Protein AF-A0A933UKK4-F1 (afdb_monomer)

Foldseek 3Di:
DQPQFDDPVVLVVVLVVVVVLVPDPVCVVVVVVVCVVCVVVVHDDDDPVVVNVVSVPDDSVNRNVVVNVVVVVDDDDDPPPDDDPDPDDDQDDLQVDLDDDPPWAWWDWDPPPALADPCKIWTDDLQWTWIQHNVSRIFIAGQVQFQAWEDDPLWTWTAGVSRTIDIQDLSGTDNSSVVSVRCVVNHDPVRYDYDDPPVPPPPPRPDD

Radius of gyration: 22.66 Å; Cα contacts (8 Å, |Δi|>4): 262; chains: 1; bounding box: 47×34×58 Å

Sequence (208 aa):
LAERGPCAEDLEHDLAGLRAMLADPRSVVGEAYLAASEHVAGRERSGRAEMIAEIEALTAEDVRLAFAEALSDAYVVVPDGTRPAVPFAQIPGCAASRAVPEGADVLKRRRFRSAAPAGTALFTLPDGIGLRDEDGDVHIVRWADCVGVGVEDDVRVVTGRDRCWVLVDPADWRDGERAVRHVDAGADPGLRYALRHDDGVAELRLMG

Secondary structure (DSSP, 8-state):
-TTT---HHHHHHHHHHHHHHHHSGGGHHHHHHHHHHHHHTTPPPPPHHHHHHHHHT--HHHHHHHHHHHHHT------TT---SS-PPPP--GGG--SPPTT-EEEPBPSSS--SPTT-EEEEETTEEEEE-SS--EEEEEGGGEEEEEEETTEEEEEETTS-EEEE-TTTBTTHHHHHHHHHHHS-GGGEEE----TT----S---

Structure (mmCIF, N/CA/C/O backbone):
data_AF-A0A933UKK4-F1
#
_entry.id   AF-A0A933UKK4-F1
#
loop_
_atom_site.group_PDB
_atom_site.id
_atom_site.type_symbol
_atom_site.label_atom_id
_atom_site.label_alt_id
_atom_site.label_comp_id
_atom_site.label_asym_id
_atom_site.la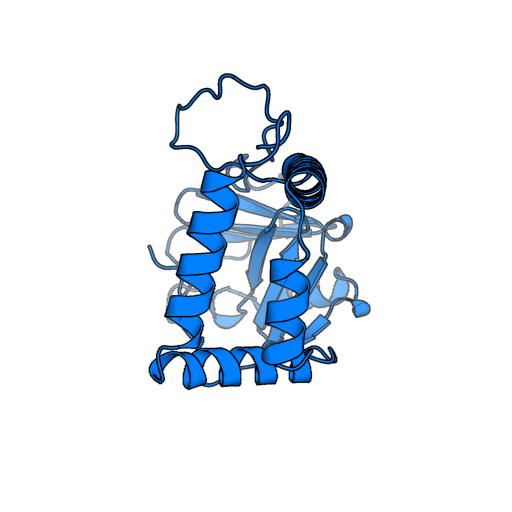bel_entity_id
_atom_site.label_seq_id
_atom_site.pdbx_PDB_ins_code
_atom_site.Cartn_x
_atom_site.Cartn_y
_atom_site.Cartn_z
_atom_site.occupancy
_atom_site.B_iso_or_equiv
_atom_site.auth_seq_id
_atom_site.auth_comp_id
_atom_site.auth_asym_id
_atom_site.auth_atom_id
_atom_site.pdbx_PDB_model_num
ATOM 1 N N . LEU A 1 1 ? 23.798 0.524 -13.761 1.00 77.00 1 LEU A N 1
ATOM 2 C CA . LEU A 1 1 ? 22.583 0.853 -14.536 1.00 77.00 1 LEU A CA 1
ATOM 3 C C . LEU A 1 1 ? 22.289 2.354 -14.532 1.00 77.00 1 LEU A C 1
ATOM 5 O O . LEU A 1 1 ? 22.495 2.942 -15.576 1.00 77.00 1 LEU A O 1
ATOM 9 N N . ALA A 1 2 ? 21.952 3.013 -13.413 1.00 77.75 2 ALA A N 1
ATOM 10 C CA . ALA A 1 2 ? 21.609 4.456 -13.405 1.00 77.75 2 ALA A CA 1
ATOM 11 C C . ALA A 1 2 ? 22.672 5.404 -14.015 1.00 77.75 2 ALA A C 1
ATOM 13 O O . ALA A 1 2 ? 22.347 6.346 -14.734 1.00 77.75 2 ALA A O 1
ATOM 14 N N . GLU A 1 3 ? 23.957 5.154 -13.745 1.00 83.81 3 GLU A N 1
ATOM 15 C CA . GLU A 1 3 ? 25.041 6.044 -14.195 1.00 83.81 3 GLU A CA 1
ATOM 16 C C . GLU A 1 3 ? 25.508 5.781 -15.631 1.00 83.81 3 GLU A C 1
ATOM 18 O O . GLU A 1 3 ? 25.952 6.701 -16.309 1.00 83.81 3 GLU A O 1
ATOM 23 N N . ARG A 1 4 ? 25.463 4.523 -16.087 1.00 86.44 4 ARG A N 1
ATOM 24 C CA . ARG A 1 4 ? 26.141 4.081 -17.324 1.00 86.44 4 ARG A CA 1
ATOM 25 C C . ARG A 1 4 ? 25.246 3.338 -18.316 1.00 86.44 4 ARG A C 1
ATOM 27 O O . ARG A 1 4 ? 25.705 3.040 -19.408 1.00 86.44 4 ARG A O 1
ATOM 34 N N . GLY A 1 5 ? 24.005 3.039 -17.938 1.00 90.38 5 GLY A N 1
ATOM 35 C CA . GLY A 1 5 ? 23.111 2.169 -18.700 1.00 90.38 5 GLY A CA 1
ATOM 36 C C . GLY A 1 5 ? 23.546 0.698 -18.687 1.00 90.38 5 GLY A C 1
ATOM 37 O O . GLY A 1 5 ? 24.541 0.356 -18.032 1.00 90.38 5 GLY A O 1
ATOM 38 N N . PRO A 1 6 ? 22.768 -0.181 -19.338 1.00 93.19 6 PRO A N 1
ATOM 39 C CA . PRO A 1 6 ? 23.217 -1.512 -19.740 1.00 93.19 6 PRO A CA 1
ATOM 40 C C . PRO A 1 6 ? 24.231 -1.410 -20.888 1.00 93.19 6 PRO A C 1
ATOM 42 O O . PRO A 1 6 ? 24.246 -0.425 -21.632 1.00 93.19 6 PRO A O 1
ATOM 45 N N . CYS A 1 7 ? 25.081 -2.424 -21.052 1.00 93.38 7 CYS A N 1
ATOM 46 C CA . CYS A 1 7 ? 25.890 -2.523 -22.264 1.00 93.38 7 CYS A CA 1
ATOM 47 C C . CYS A 1 7 ? 25.079 -3.143 -23.418 1.00 93.38 7 CYS A C 1
ATOM 49 O O . CYS A 1 7 ? 23.970 -3.640 -23.228 1.00 93.38 7 CYS A O 1
ATOM 51 N N . ALA A 1 8 ? 25.628 -3.103 -24.635 1.00 89.19 8 ALA A N 1
ATOM 52 C CA . ALA A 1 8 ? 24.959 -3.673 -25.806 1.00 89.19 8 ALA A CA 1
ATOM 53 C C . ALA A 1 8 ? 24.713 -5.187 -25.667 1.00 89.19 8 ALA A C 1
ATOM 55 O O . ALA A 1 8 ? 23.682 -5.675 -26.115 1.00 89.19 8 ALA A O 1
ATOM 56 N N . GLU A 1 9 ? 25.632 -5.906 -25.014 1.00 93.12 9 GLU A N 1
ATOM 57 C CA . GLU A 1 9 ? 25.502 -7.346 -24.764 1.00 93.12 9 GLU A CA 1
ATOM 58 C C . GLU A 1 9 ? 24.354 -7.654 -23.791 1.00 93.12 9 GLU A C 1
ATOM 60 O O . GLU A 1 9 ? 23.588 -8.579 -24.042 1.00 93.12 9 GLU A O 1
ATOM 65 N N . ASP A 1 10 ? 24.173 -6.841 -22.741 1.00 93.31 10 ASP A N 1
ATOM 66 C CA . ASP A 1 10 ? 23.046 -6.984 -21.806 1.00 93.31 10 ASP A CA 1
ATOM 67 C C . ASP A 1 10 ? 21.704 -6.795 -22.535 1.00 93.31 10 ASP A C 1
ATOM 69 O O . ASP A 1 10 ? 20.791 -7.604 -22.389 1.00 93.31 10 ASP A O 1
ATOM 73 N N . LEU A 1 11 ? 21.599 -5.756 -23.375 1.00 91.69 11 LEU A N 1
ATOM 74 C CA . LEU A 1 11 ? 20.385 -5.494 -24.156 1.00 91.69 11 LEU A CA 1
ATOM 75 C C . LEU A 1 11 ? 20.088 -6.622 -25.146 1.00 91.69 11 LEU A C 1
ATOM 77 O O . LEU A 1 11 ? 18.941 -7.045 -25.277 1.00 91.69 11 LEU A O 1
ATOM 81 N N . GLU A 1 12 ? 21.105 -7.124 -25.847 1.00 91.94 12 GLU A N 1
ATOM 82 C CA . GLU A 1 12 ? 20.933 -8.242 -26.774 1.00 91.94 12 GLU A CA 1
ATOM 83 C C . GLU A 1 12 ? 20.508 -9.521 -26.040 1.00 91.94 12 GLU A C 1
ATOM 85 O O . GLU A 1 12 ? 19.620 -10.234 -26.516 1.00 91.94 12 GLU A O 1
ATOM 90 N N . HIS A 1 13 ? 21.091 -9.781 -24.866 1.00 93.81 13 HIS A N 1
ATOM 91 C CA . HIS A 1 13 ? 20.717 -10.899 -24.005 1.00 93.81 13 HIS A CA 1
ATOM 92 C C . HIS A 1 13 ? 19.243 -10.822 -23.584 1.00 93.81 13 HIS A C 1
ATOM 94 O O . HIS A 1 13 ? 18.495 -11.786 -23.782 1.00 93.81 13 HIS A O 1
ATOM 100 N N . ASP A 1 14 ? 18.804 -9.670 -23.077 1.00 93.62 14 ASP A N 1
ATOM 101 C CA . ASP A 1 14 ? 17.425 -9.456 -22.630 1.00 93.62 14 ASP A CA 1
ATOM 102 C C . ASP A 1 14 ? 16.429 -9.548 -23.798 1.00 93.62 14 ASP A C 1
ATOM 104 O O . ASP A 1 14 ? 15.388 -10.206 -23.687 1.00 93.62 14 ASP A O 1
ATOM 108 N N . LEU A 1 15 ? 16.769 -8.979 -24.962 1.00 91.94 15 LEU A N 1
ATOM 109 C CA . LEU A 1 15 ? 15.964 -9.095 -26.183 1.00 91.94 15 LEU A CA 1
ATOM 110 C C . LEU A 1 15 ? 15.846 -10.547 -26.658 1.00 91.94 15 LEU A C 1
ATOM 112 O O . LEU A 1 15 ? 14.765 -10.986 -27.060 1.00 91.94 15 LEU A O 1
ATOM 116 N N . ALA A 1 16 ? 16.934 -11.319 -26.616 1.00 92.88 16 ALA A N 1
ATOM 117 C CA . ALA A 1 16 ? 16.900 -12.738 -26.956 1.00 92.88 16 ALA A CA 1
ATOM 118 C C . ALA A 1 16 ? 16.005 -13.529 -25.986 1.00 92.88 16 ALA A C 1
ATOM 120 O O . ALA A 1 16 ? 15.211 -14.364 -26.432 1.00 92.88 16 ALA A O 1
ATOM 121 N N . GLY A 1 17 ? 16.074 -13.225 -24.685 1.00 92.88 17 GLY A N 1
ATOM 122 C CA . GLY A 1 17 ? 15.210 -13.808 -23.657 1.00 92.88 17 GLY A CA 1
ATOM 123 C C . GLY A 1 17 ? 13.727 -13.504 -23.887 1.00 92.88 17 GLY A C 1
ATOM 124 O O . GLY A 1 17 ? 12.899 -14.418 -23.883 1.00 92.88 17 GLY A O 1
ATOM 125 N N . LEU A 1 18 ? 13.393 -12.244 -24.179 1.00 89.50 18 LEU A N 1
ATOM 126 C CA . LEU A 1 18 ? 12.031 -11.824 -24.515 1.00 89.50 18 LEU A CA 1
ATOM 127 C C . LEU A 1 18 ? 11.498 -12.558 -25.751 1.00 89.50 18 LEU A C 1
ATOM 129 O O . LEU A 1 18 ? 10.395 -13.107 -25.720 1.00 89.50 18 LEU A O 1
ATOM 133 N N . ARG A 1 19 ? 12.284 -12.616 -26.834 1.00 89.62 19 ARG A N 1
ATOM 134 C CA . ARG A 1 19 ? 11.895 -13.329 -28.062 1.00 89.62 19 ARG A CA 1
ATOM 135 C C . ARG A 1 19 ? 11.651 -14.814 -27.791 1.00 89.62 19 ARG A C 1
ATOM 137 O O . ARG A 1 19 ? 10.662 -15.359 -28.276 1.00 89.62 19 ARG A O 1
ATOM 144 N N . ALA A 1 20 ? 12.508 -15.458 -26.997 1.00 91.38 20 ALA A N 1
ATOM 145 C CA . ALA A 1 20 ? 12.339 -16.858 -26.614 1.00 91.38 20 ALA A CA 1
ATOM 146 C C . ALA A 1 20 ? 11.067 -17.080 -25.777 1.00 91.38 20 ALA A C 1
ATOM 148 O O . ALA A 1 20 ? 10.327 -18.029 -26.036 1.00 91.38 20 ALA A O 1
ATOM 149 N N . MET A 1 21 ? 10.777 -16.185 -24.826 1.00 89.44 21 MET A N 1
ATOM 150 C CA . MET A 1 21 ? 9.552 -16.232 -24.021 1.00 89.44 21 MET A CA 1
ATOM 151 C C . MET A 1 21 ? 8.295 -16.105 -24.894 1.00 89.44 21 MET A C 1
ATOM 153 O O . MET A 1 21 ? 7.355 -16.878 -24.729 1.00 89.44 21 MET A O 1
ATOM 157 N N . LEU A 1 22 ? 8.278 -15.166 -25.843 1.00 85.12 22 LEU A N 1
ATOM 158 C CA . LEU A 1 22 ? 7.127 -14.926 -26.726 1.00 85.12 22 LEU A CA 1
ATOM 159 C C . LEU A 1 22 ? 6.943 -16.014 -27.796 1.00 85.12 22 LEU A C 1
ATOM 161 O O . LEU A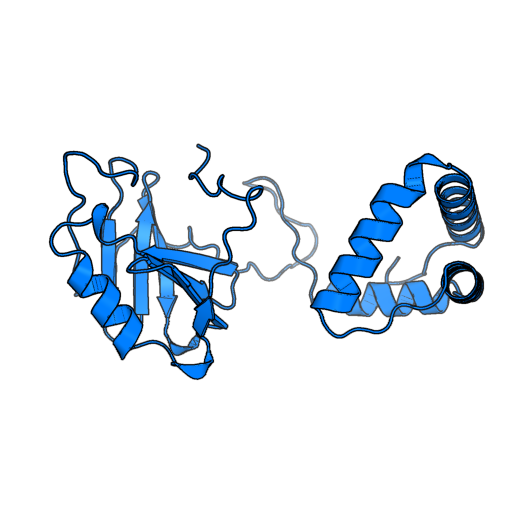 1 22 ? 5.833 -16.218 -28.294 1.00 85.12 22 LEU A O 1
ATOM 165 N N . ALA A 1 23 ? 8.020 -16.712 -28.160 1.00 88.25 23 ALA A N 1
ATOM 166 C CA . ALA A 1 23 ? 7.965 -17.864 -29.054 1.00 88.25 23 ALA A CA 1
ATOM 167 C C . ALA A 1 23 ? 7.380 -19.115 -28.373 1.00 88.25 23 ALA A C 1
ATOM 169 O O . ALA A 1 23 ? 6.919 -20.021 -29.068 1.00 88.25 23 ALA A O 1
ATOM 170 N N . ASP A 1 24 ? 7.376 -19.177 -27.037 1.00 92.62 24 ASP A N 1
ATOM 171 C CA . ASP A 1 24 ? 6.776 -20.279 -26.288 1.00 92.62 24 ASP A CA 1
ATOM 172 C C . ASP A 1 24 ? 5.238 -20.204 -26.361 1.00 92.62 24 ASP A C 1
ATOM 174 O O . ASP A 1 24 ? 4.651 -19.248 -25.847 1.00 92.62 24 ASP A O 1
ATOM 178 N N . PRO A 1 25 ? 4.539 -21.213 -26.919 1.00 90.44 25 PRO A N 1
ATOM 179 C CA . PRO A 1 25 ? 3.076 -21.225 -26.981 1.00 90.44 25 PRO A CA 1
ATOM 180 C C . PRO A 1 25 ? 2.391 -21.124 -25.613 1.00 90.44 25 PRO A C 1
ATOM 182 O O . PRO A 1 25 ? 1.239 -20.701 -25.533 1.00 90.44 25 PRO A O 1
ATOM 185 N N . ARG A 1 26 ? 3.077 -21.495 -24.525 1.00 91.75 26 ARG A N 1
ATOM 186 C CA . ARG A 1 26 ? 2.545 -21.425 -23.156 1.00 91.75 26 ARG A CA 1
ATOM 187 C C . ARG A 1 26 ? 2.424 -19.987 -22.640 1.00 91.75 26 ARG A C 1
ATOM 189 O O . ARG A 1 26 ? 1.658 -19.756 -21.707 1.00 91.75 26 ARG A O 1
ATOM 196 N N . SER A 1 27 ? 3.109 -19.023 -23.260 1.00 87.00 27 SER A N 1
ATOM 197 C CA . SER A 1 27 ? 3.023 -17.594 -22.913 1.00 87.00 27 SER A CA 1
ATOM 198 C C . SER A 1 27 ? 1.633 -16.988 -23.157 1.00 87.00 27 SER A C 1
ATOM 200 O O . SER A 1 27 ? 1.272 -16.008 -22.507 1.00 87.00 27 SER A O 1
ATOM 202 N N . VAL A 1 28 ? 0.813 -17.602 -24.024 1.00 88.25 28 VAL A N 1
ATOM 203 C CA . VAL A 1 28 ? -0.509 -17.083 -24.424 1.00 88.25 28 VAL A CA 1
ATOM 204 C C . VAL A 1 28 ? -1.458 -16.863 -23.244 1.00 88.25 28 VAL A C 1
ATOM 206 O O . VAL A 1 28 ? -2.253 -15.929 -23.261 1.00 88.25 28 VAL A O 1
ATOM 209 N N . VAL A 1 29 ? -1.362 -17.689 -22.196 1.00 88.75 29 VAL A N 1
ATOM 210 C CA . VAL A 1 29 ? -2.196 -17.542 -20.993 1.00 88.75 29 VAL A CA 1
ATOM 211 C C . VAL A 1 29 ? -1.813 -16.275 -20.228 1.00 88.75 29 VAL A C 1
ATOM 213 O O . VAL A 1 29 ? -2.689 -15.515 -19.822 1.00 88.75 29 VAL A O 1
ATOM 216 N N . GLY A 1 30 ? -0.510 -16.015 -20.084 1.00 85.12 30 GLY A N 1
ATOM 217 C CA . GLY A 1 30 ? -0.007 -14.788 -19.468 1.00 85.12 30 GLY A CA 1
ATOM 218 C C . GLY A 1 30 ? -0.382 -13.549 -20.280 1.00 85.12 30 GLY A C 1
ATOM 219 O O . GLY A 1 30 ? -0.821 -12.552 -19.715 1.00 85.12 30 GLY A O 1
ATOM 220 N N . GLU A 1 31 ? -0.301 -13.625 -21.609 1.00 85.31 31 GLU A N 1
ATOM 221 C CA . GLU A 1 31 ? -0.720 -12.525 -22.483 1.00 85.31 31 GLU A CA 1
ATOM 222 C C . GLU A 1 31 ? -2.221 -12.235 -22.399 1.00 85.31 31 GLU A C 1
ATOM 224 O O . GLU A 1 31 ? -2.609 -11.070 -22.321 1.00 85.31 31 GLU A O 1
ATOM 229 N N . ALA A 1 32 ? -3.063 -13.272 -22.363 1.00 87.19 32 ALA A N 1
ATOM 230 C CA . ALA A 1 32 ? -4.505 -13.112 -22.196 1.00 87.19 32 ALA A CA 1
ATOM 231 C C . ALA A 1 32 ? -4.847 -12.457 -20.849 1.00 87.19 32 ALA A C 1
ATOM 233 O O . ALA A 1 32 ? -5.686 -11.557 -20.795 1.00 87.19 32 ALA A O 1
ATOM 234 N N . TYR A 1 33 ? -4.162 -12.860 -19.775 1.00 88.69 33 TYR A N 1
ATOM 235 C CA . TYR A 1 33 ? -4.316 -12.251 -18.456 1.00 88.69 33 TYR A CA 1
ATOM 236 C C . TYR A 1 33 ? -3.907 -10.771 -18.447 1.00 88.69 33 TYR A C 1
ATOM 238 O O . TYR A 1 33 ? -4.642 -9.930 -17.924 1.00 88.69 33 TYR A O 1
ATOM 246 N N . LEU A 1 34 ? -2.764 -10.429 -19.050 1.00 85.38 34 LEU A N 1
ATOM 247 C CA . LEU A 1 34 ? -2.296 -9.043 -19.129 1.00 85.38 34 LEU A CA 1
ATOM 248 C C . LEU A 1 34 ? -3.244 -8.174 -19.965 1.00 85.38 34 LEU A C 1
ATOM 250 O O . LEU A 1 34 ? -3.592 -7.077 -19.539 1.00 85.38 34 LEU A O 1
ATOM 254 N N . ALA A 1 35 ? -3.722 -8.682 -21.104 1.00 86.31 35 ALA A N 1
ATOM 255 C CA . ALA A 1 35 ? -4.692 -7.982 -21.943 1.00 86.31 35 ALA A CA 1
ATOM 256 C C . ALA A 1 35 ? -6.021 -7.733 -21.213 1.00 86.31 35 ALA A C 1
ATOM 258 O O . ALA A 1 35 ? -6.563 -6.630 -21.273 1.00 86.31 35 ALA A O 1
ATOM 259 N N . ALA A 1 36 ? -6.525 -8.729 -20.477 1.00 87.94 36 ALA A N 1
ATOM 260 C CA . ALA A 1 36 ? -7.708 -8.560 -19.636 1.00 87.94 36 ALA A CA 1
ATOM 261 C C . ALA A 1 36 ? -7.469 -7.515 -18.533 1.00 87.94 36 ALA A C 1
ATOM 263 O O . ALA A 1 36 ? -8.313 -6.648 -18.313 1.00 87.94 36 ALA A O 1
ATOM 264 N N . SER A 1 37 ? -6.303 -7.558 -17.882 1.00 85.81 37 SER A N 1
ATOM 265 C CA . SER A 1 37 ? -5.926 -6.610 -16.824 1.00 85.81 37 SER A CA 1
ATOM 266 C C . SER A 1 37 ? -5.857 -5.167 -17.333 1.00 85.81 37 SER A C 1
ATOM 268 O O . SER A 1 37 ? -6.335 -4.251 -16.666 1.00 85.81 37 SER A O 1
ATOM 270 N N . GLU A 1 38 ? -5.296 -4.943 -18.522 1.00 87.56 38 GLU A N 1
ATOM 271 C CA . GLU A 1 38 ? -5.245 -3.611 -19.134 1.00 87.56 38 GLU A CA 1
ATOM 272 C C . GLU A 1 38 ? -6.622 -3.121 -19.571 1.00 87.56 38 GLU A C 1
ATOM 274 O O . GLU A 1 38 ? -6.965 -1.975 -19.281 1.00 87.56 38 GLU A O 1
ATOM 279 N N . HIS A 1 39 ? -7.448 -4.000 -20.143 1.00 86.56 39 HIS A N 1
ATOM 280 C CA . HIS A 1 39 ? -8.830 -3.675 -20.488 1.00 86.56 39 HIS A CA 1
ATOM 281 C C . HIS A 1 39 ? -9.647 -3.250 -19.259 1.00 86.56 39 HIS A C 1
ATOM 283 O O . HIS A 1 39 ? -10.324 -2.223 -19.290 1.00 86.56 39 HIS A O 1
ATOM 289 N N . VAL A 1 40 ? -9.545 -3.995 -18.151 1.00 89.12 40 VAL A N 1
ATOM 290 C CA . VAL A 1 40 ? -10.205 -3.648 -16.879 1.00 89.12 40 VAL A CA 1
ATOM 291 C C . VAL A 1 40 ? -9.690 -2.317 -16.325 1.00 89.12 40 VAL A C 1
ATOM 293 O O . VAL A 1 40 ? -10.470 -1.542 -15.776 1.00 89.12 40 VAL A O 1
ATOM 296 N N . ALA A 1 41 ? -8.402 -2.020 -16.507 1.00 86.31 41 ALA A N 1
ATOM 297 C CA . ALA A 1 41 ? -7.802 -0.744 -16.127 1.00 86.31 41 ALA A CA 1
ATOM 298 C C . ALA A 1 41 ? -8.119 0.414 -17.101 1.00 86.31 41 ALA A C 1
ATOM 300 O O . ALA A 1 41 ? -7.621 1.520 -16.896 1.00 86.31 41 ALA A O 1
ATOM 301 N N . GLY A 1 42 ? -8.907 0.185 -18.160 1.00 91.00 42 GLY A N 1
ATOM 302 C CA . GLY A 1 42 ? -9.227 1.197 -19.171 1.00 91.00 42 GLY A CA 1
ATOM 303 C C . GLY A 1 42 ? -8.034 1.612 -20.038 1.00 91.00 42 GLY A C 1
ATOM 304 O O . GLY A 1 42 ? -8.039 2.708 -20.595 1.00 91.00 42 GLY A O 1
ATOM 305 N N . ARG A 1 43 ? -7.002 0.766 -20.131 1.00 88.75 43 ARG A N 1
ATOM 306 C CA . ARG A 1 43 ? -5.813 0.992 -20.957 1.00 88.75 43 ARG A CA 1
ATOM 307 C C . ARG A 1 43 ? -5.927 0.216 -22.263 1.00 88.75 43 ARG A C 1
ATOM 309 O O . ARG A 1 43 ? -6.326 -0.948 -22.273 1.00 88.75 43 ARG A O 1
ATOM 316 N N . GLU A 1 44 ? -5.562 0.865 -23.361 1.00 80.31 44 GLU A N 1
ATOM 317 C CA . GLU A 1 44 ? -5.377 0.183 -24.638 1.00 80.31 44 GLU A CA 1
ATOM 318 C C . GLU A 1 44 ? -4.030 -0.539 -24.632 1.00 80.31 44 GLU A C 1
ATOM 320 O O . GLU A 1 44 ? -3.015 0.027 -24.227 1.00 80.31 44 GLU A O 1
ATOM 325 N N . ARG A 1 45 ? -4.038 -1.802 -25.062 1.00 77.75 45 ARG A N 1
ATOM 326 C CA . ARG A 1 45 ? -2.833 -2.619 -25.187 1.00 77.75 45 ARG A CA 1
ATOM 327 C C . ARG A 1 45 ? -2.371 -2.621 -26.636 1.00 77.75 45 ARG A C 1
ATOM 329 O O . ARG A 1 45 ? -3.141 -3.013 -27.516 1.00 77.75 45 ARG A O 1
ATOM 336 N N . SER A 1 46 ? -1.114 -2.260 -26.865 1.00 78.19 46 SER A N 1
ATOM 337 C CA . SER A 1 46 ? -0.458 -2.426 -28.160 1.00 78.19 46 SER A CA 1
ATOM 338 C C . SER A 1 46 ? -0.383 -3.908 -28.546 1.00 78.19 46 SER A C 1
ATOM 340 O O . SER A 1 46 ? -0.271 -4.813 -27.710 1.00 78.19 46 SER A O 1
ATOM 342 N N . GLY A 1 47 ? -0.495 -4.191 -29.843 1.00 80.12 47 GLY A N 1
ATOM 343 C CA . GLY A 1 47 ? -0.431 -5.568 -30.335 1.00 80.12 47 GLY A CA 1
ATOM 344 C C . GLY A 1 47 ? 0.935 -6.204 -30.049 1.00 80.12 47 GLY A C 1
ATOM 345 O O . GLY A 1 47 ? 1.937 -5.508 -29.923 1.00 80.12 47 GLY A O 1
ATOM 346 N N . ARG A 1 48 ? 1.027 -7.542 -30.012 1.00 81.44 48 ARG A N 1
ATOM 347 C CA . ARG A 1 48 ? 2.302 -8.244 -29.736 1.00 81.44 48 ARG A CA 1
ATOM 348 C C . ARG A 1 48 ? 3.459 -7.760 -30.626 1.00 81.44 48 ARG A C 1
ATOM 350 O O . ARG A 1 48 ? 4.567 -7.580 -30.140 1.00 81.44 48 ARG A O 1
ATOM 357 N N . ALA A 1 49 ? 3.204 -7.560 -31.919 1.00 83.88 49 ALA A N 1
ATOM 358 C CA . ALA A 1 49 ? 4.218 -7.094 -32.867 1.00 83.88 49 ALA A CA 1
ATOM 359 C C . ALA A 1 49 ? 4.671 -5.651 -32.592 1.00 83.88 49 ALA A C 1
ATOM 361 O O . ALA A 1 49 ? 5.846 -5.341 -32.746 1.00 83.88 49 ALA A O 1
ATOM 362 N N . GLU A 1 50 ? 3.746 -4.794 -32.166 1.00 85.88 50 GLU A N 1
ATOM 363 C CA . GLU A 1 50 ? 4.017 -3.403 -31.807 1.00 85.88 50 GLU A CA 1
ATOM 364 C C . GLU A 1 50 ? 4.838 -3.331 -30.517 1.00 85.88 50 GLU A C 1
ATOM 366 O O . GLU A 1 50 ? 5.895 -2.716 -30.515 1.00 85.88 50 GLU A O 1
ATOM 371 N N . MET A 1 51 ? 4.453 -4.088 -29.485 1.00 85.38 51 MET A N 1
ATOM 372 C CA . MET A 1 51 ? 5.220 -4.224 -28.241 1.00 85.38 51 MET A CA 1
ATOM 373 C C . MET A 1 51 ? 6.657 -4.718 -28.491 1.00 85.38 51 MET A C 1
ATOM 375 O O . MET A 1 51 ? 7.599 -4.207 -27.893 1.00 85.38 51 MET A O 1
ATOM 379 N N . ILE A 1 52 ? 6.856 -5.705 -29.377 1.00 86.69 52 ILE A N 1
ATOM 380 C CA . ILE A 1 52 ? 8.210 -6.165 -29.739 1.00 86.69 52 ILE A CA 1
ATOM 381 C C . ILE A 1 52 ? 8.989 -5.040 -30.423 1.00 86.69 52 ILE A C 1
ATOM 383 O O . ILE A 1 52 ? 10.136 -4.806 -30.060 1.00 86.69 52 ILE A O 1
ATOM 387 N N . ALA A 1 53 ? 8.379 -4.343 -31.384 1.00 89.44 53 ALA A N 1
ATOM 388 C CA . ALA A 1 53 ? 9.037 -3.256 -32.100 1.00 89.44 53 ALA A CA 1
ATOM 389 C C . ALA A 1 53 ? 9.416 -2.091 -31.167 1.00 89.44 53 ALA A C 1
ATOM 391 O O . ALA A 1 53 ? 10.504 -1.537 -31.302 1.00 89.44 53 ALA A O 1
ATOM 392 N N . GLU A 1 54 ? 8.555 -1.753 -30.203 1.00 89.88 54 GLU A N 1
ATOM 393 C CA . GLU A 1 54 ? 8.835 -0.758 -29.162 1.00 89.88 54 GLU A CA 1
ATOM 394 C C . GLU A 1 54 ? 10.043 -1.165 -28.313 1.00 89.88 54 GLU A C 1
ATOM 396 O O . GLU A 1 54 ? 10.949 -0.361 -28.104 1.00 89.88 54 GLU A O 1
ATOM 401 N N . ILE A 1 55 ? 10.096 -2.425 -27.870 1.00 89.88 55 ILE A N 1
ATOM 402 C CA . ILE A 1 55 ? 11.194 -2.925 -27.037 1.00 89.88 55 ILE A CA 1
ATOM 403 C C . ILE A 1 55 ? 12.503 -3.020 -27.837 1.00 89.88 55 ILE A C 1
ATOM 405 O O . ILE A 1 55 ? 13.561 -2.666 -27.326 1.00 89.88 55 ILE A O 1
ATOM 409 N N . GLU A 1 56 ? 12.452 -3.450 -29.100 1.00 90.06 56 GLU A N 1
ATOM 410 C CA . GLU A 1 56 ? 13.623 -3.506 -29.987 1.00 90.06 56 GLU A CA 1
ATOM 411 C C . GLU A 1 56 ? 14.176 -2.118 -30.342 1.00 90.06 56 GLU A C 1
ATOM 413 O O . GLU A 1 56 ? 15.348 -2.003 -30.703 1.00 90.06 56 GLU A O 1
ATOM 418 N N . ALA A 1 57 ? 13.358 -1.069 -30.231 1.00 92.75 57 ALA A N 1
ATOM 419 C CA . ALA A 1 57 ? 13.780 0.311 -30.437 1.00 92.75 57 ALA A CA 1
ATOM 420 C C . ALA A 1 57 ? 14.444 0.940 -29.199 1.00 92.75 57 ALA A C 1
ATOM 422 O O . ALA A 1 57 ? 15.036 2.014 -29.328 1.00 92.75 57 ALA A O 1
ATOM 423 N N . LEU A 1 58 ? 14.370 0.299 -28.022 1.00 92.00 58 LEU A N 1
ATOM 424 C CA . LEU A 1 58 ? 14.971 0.823 -26.796 1.00 92.00 58 LEU A CA 1
ATOM 425 C C . LEU A 1 58 ? 16.492 0.896 -26.911 1.00 92.00 58 LEU A C 1
ATOM 427 O O . LEU A 1 58 ? 17.175 -0.069 -27.262 1.00 92.00 58 LEU A O 1
ATOM 431 N N . THR A 1 59 ? 17.037 2.048 -26.540 1.00 92.44 59 THR A N 1
ATOM 432 C CA . THR A 1 59 ? 18.478 2.259 -26.447 1.00 92.44 59 THR A CA 1
ATOM 433 C C . THR A 1 59 ? 18.971 2.085 -25.011 1.00 92.44 59 THR A C 1
ATOM 435 O O . THR A 1 59 ? 18.215 2.169 -24.040 1.00 92.44 59 THR A O 1
ATOM 438 N N . ALA A 1 60 ? 20.283 1.900 -24.848 1.00 93.25 60 ALA A N 1
ATOM 439 C CA . ALA A 1 60 ? 20.906 1.888 -23.523 1.00 93.25 60 ALA A CA 1
ATOM 440 C C . ALA A 1 60 ? 20.654 3.191 -22.745 1.00 93.25 60 ALA A C 1
ATOM 442 O O . ALA A 1 60 ? 20.568 3.164 -21.517 1.00 93.25 60 ALA A O 1
ATOM 443 N N . GLU A 1 61 ? 20.519 4.317 -23.450 1.00 93.94 61 GLU A N 1
ATOM 444 C CA . GLU A 1 61 ? 20.225 5.609 -22.834 1.00 93.94 61 GLU A CA 1
ATOM 445 C C . GLU A 1 61 ? 18.782 5.676 -22.322 1.00 93.94 61 GLU A C 1
ATOM 447 O O . GLU A 1 61 ? 18.572 6.142 -21.204 1.00 93.94 61 GLU A O 1
ATOM 452 N N . ASP A 1 62 ? 17.812 5.133 -23.064 1.00 94.12 62 ASP A N 1
ATOM 453 C CA . ASP A 1 62 ? 16.414 5.060 -22.614 1.00 94.12 62 ASP A CA 1
ATOM 454 C C . ASP A 1 62 ? 16.302 4.240 -21.325 1.00 94.12 62 ASP A C 1
ATOM 456 O O . ASP A 1 62 ? 15.709 4.684 -20.340 1.00 94.12 62 ASP A O 1
ATOM 460 N N . VAL A 1 63 ? 16.964 3.077 -21.286 1.00 93.75 63 VAL A N 1
ATOM 461 C CA . VAL A 1 63 ? 17.009 2.229 -20.085 1.00 93.75 63 VAL A CA 1
ATOM 462 C C . VAL A 1 63 ? 17.727 2.937 -18.936 1.00 93.75 63 VAL A C 1
ATOM 464 O O . VAL A 1 63 ? 17.290 2.855 -17.787 1.00 93.75 63 VAL A O 1
ATOM 467 N N . ARG A 1 64 ? 18.820 3.658 -19.215 1.00 94.12 64 ARG A N 1
ATOM 468 C CA . ARG A 1 64 ? 19.556 4.417 -18.196 1.00 94.12 64 ARG A CA 1
ATOM 469 C C . ARG A 1 64 ? 18.681 5.501 -17.571 1.00 94.12 64 ARG A C 1
ATOM 471 O O . ARG A 1 64 ? 18.669 5.618 -16.346 1.00 94.12 64 ARG A O 1
ATOM 478 N N . LEU A 1 65 ? 17.986 6.285 -18.394 1.00 92.81 65 LEU A N 1
ATOM 479 C CA . LEU A 1 65 ? 17.108 7.365 -17.949 1.00 92.81 65 LEU A CA 1
ATOM 480 C C . LEU A 1 65 ? 15.935 6.817 -17.135 1.00 92.81 65 LEU A C 1
ATOM 482 O O . LEU A 1 65 ? 15.744 7.257 -16.003 1.00 92.81 65 LEU A O 1
ATOM 486 N N . ALA A 1 66 ? 15.241 5.798 -17.649 1.00 91.88 66 ALA A N 1
ATOM 487 C CA . ALA A 1 66 ? 14.134 5.156 -16.944 1.00 91.88 66 ALA A CA 1
ATOM 488 C C . ALA A 1 66 ? 14.576 4.559 -15.599 1.00 91.88 66 ALA A C 1
ATOM 490 O O . ALA A 1 66 ? 13.897 4.713 -14.587 1.00 91.88 66 ALA A O 1
ATOM 491 N N . PHE A 1 67 ? 15.747 3.915 -15.551 1.00 90.88 67 PHE A N 1
ATOM 492 C CA . PHE A 1 67 ? 16.276 3.366 -14.304 1.00 90.88 67 PHE A CA 1
ATOM 493 C C . PHE A 1 67 ? 16.699 4.465 -13.320 1.00 90.88 67 PHE A C 1
ATOM 495 O O . PHE A 1 67 ? 16.507 4.308 -12.118 1.00 90.88 67 PHE A O 1
ATOM 502 N N . ALA A 1 68 ? 17.286 5.566 -13.797 1.00 89.31 68 ALA A N 1
ATOM 503 C CA . ALA A 1 68 ? 17.666 6.690 -12.943 1.00 89.31 68 ALA A CA 1
ATOM 504 C C . ALA A 1 68 ? 16.440 7.375 -12.318 1.00 89.31 68 ALA A C 1
ATOM 506 O O . ALA A 1 68 ? 16.482 7.708 -11.136 1.00 89.31 68 ALA A O 1
ATOM 507 N N . GLU A 1 69 ? 15.361 7.533 -13.087 1.00 89.62 69 GLU A N 1
ATOM 508 C CA . GLU A 1 69 ? 14.074 8.041 -12.604 1.00 89.62 69 GLU A CA 1
ATOM 509 C C . GLU A 1 69 ? 13.436 7.073 -11.600 1.00 89.62 69 GLU A C 1
ATOM 511 O O . GLU A 1 69 ? 13.122 7.457 -10.480 1.00 89.62 69 GLU A O 1
ATOM 516 N N . ALA A 1 70 ? 13.343 5.784 -11.932 1.00 88.06 70 ALA A N 1
ATOM 517 C CA . ALA A 1 70 ? 12.765 4.793 -11.026 1.00 88.06 70 ALA A CA 1
ATOM 518 C C . ALA A 1 70 ? 13.548 4.655 -9.708 1.00 88.06 70 ALA A C 1
ATOM 520 O O . ALA A 1 70 ? 12.968 4.335 -8.670 1.00 88.06 70 ALA A O 1
ATOM 521 N N . LEU A 1 71 ? 14.866 4.890 -9.726 1.00 84.94 71 LEU A N 1
ATOM 522 C CA . LEU A 1 71 ? 15.711 4.761 -8.542 1.00 84.94 71 LEU A CA 1
ATOM 523 C C . LEU A 1 71 ? 15.397 5.815 -7.471 1.00 84.94 71 LEU A C 1
ATOM 525 O O . LEU A 1 71 ? 15.582 5.515 -6.292 1.00 84.94 71 LEU A O 1
ATOM 529 N N . SER A 1 72 ? 14.915 7.012 -7.836 1.00 80.56 72 SER A N 1
ATOM 530 C CA . SER A 1 72 ? 14.551 8.026 -6.832 1.00 80.56 72 SER A CA 1
ATOM 531 C C . SER A 1 72 ? 13.337 7.626 -5.998 1.00 80.56 72 SER A C 1
ATOM 533 O O . SER A 1 72 ? 13.256 8.017 -4.836 1.00 80.56 72 SER A O 1
ATOM 535 N N . ASP A 1 73 ? 12.457 6.797 -6.561 1.00 81.25 73 ASP A N 1
ATOM 536 C CA . ASP A 1 73 ? 11.249 6.291 -5.901 1.00 81.25 73 ASP A CA 1
ATOM 537 C C . ASP A 1 73 ? 11.381 4.819 -5.474 1.00 81.25 73 ASP A C 1
ATOM 539 O O . ASP A 1 73 ? 10.411 4.183 -5.046 1.00 81.25 73 ASP A O 1
ATOM 543 N N . ALA A 1 74 ? 12.583 4.247 -5.593 1.00 83.00 74 ALA A N 1
ATOM 544 C CA . ALA A 1 74 ? 12.829 2.854 -5.269 1.00 83.00 74 ALA A CA 1
ATOM 545 C C . ALA A 1 74 ? 12.843 2.618 -3.754 1.00 83.00 74 ALA A C 1
ATOM 547 O O . ALA A 1 74 ? 13.479 3.330 -2.977 1.00 83.00 74 ALA A O 1
ATOM 548 N N . TYR A 1 75 ? 12.194 1.531 -3.345 1.00 82.25 75 TYR A N 1
ATOM 549 C CA . TYR A 1 75 ? 12.206 1.040 -1.972 1.00 82.25 75 TYR A CA 1
ATOM 550 C C . TYR A 1 75 ? 13.184 -0.126 -1.894 1.00 82.25 75 TYR A C 1
ATOM 552 O O . TYR A 1 75 ? 13.064 -1.087 -2.654 1.00 82.25 75 TYR A O 1
ATOM 560 N N . VAL A 1 76 ? 14.128 -0.066 -0.957 1.00 82.50 76 VAL A N 1
ATOM 561 C CA . VAL A 1 76 ? 15.090 -1.148 -0.733 1.00 82.50 76 VAL A CA 1
ATOM 562 C C . VAL A 1 76 ? 14.773 -1.821 0.594 1.00 82.50 76 VAL A C 1
ATOM 564 O O . VAL A 1 76 ? 14.919 -1.219 1.656 1.00 82.50 76 VAL A O 1
ATOM 567 N N . VAL A 1 77 ? 14.349 -3.082 0.530 1.00 83.94 77 VAL A N 1
ATOM 568 C CA . VAL A 1 77 ? 14.168 -3.926 1.713 1.00 83.94 77 VAL A CA 1
ATOM 569 C C . VAL A 1 77 ? 15.472 -4.669 1.962 1.00 83.94 77 VAL A C 1
ATOM 571 O O . VAL A 1 77 ? 15.979 -5.361 1.079 1.00 83.94 77 VAL A O 1
ATOM 574 N N . VAL A 1 78 ? 16.027 -4.511 3.160 1.00 84.56 78 VAL A N 1
ATOM 575 C CA . VAL A 1 78 ? 17.255 -5.190 3.584 1.00 84.56 78 VAL A CA 1
ATOM 576 C C . VAL A 1 78 ? 16.984 -6.028 4.831 1.00 84.56 78 VAL A C 1
ATOM 578 O O . VAL A 1 78 ? 16.086 -5.682 5.601 1.00 84.56 78 VAL A O 1
ATOM 581 N N . PRO A 1 79 ? 17.745 -7.112 5.063 1.00 85.12 79 PRO A N 1
ATOM 582 C CA . PRO A 1 79 ? 17.664 -7.853 6.316 1.00 85.12 79 PRO A CA 1
ATOM 583 C C . PRO A 1 79 ? 17.920 -6.951 7.526 1.00 85.12 79 PRO A C 1
ATOM 585 O O . PRO A 1 79 ? 18.721 -6.012 7.444 1.00 85.12 79 PRO A O 1
ATOM 588 N N . ASP A 1 80 ? 17.295 -7.277 8.656 1.00 79.38 80 ASP A N 1
ATOM 589 C CA . ASP A 1 80 ? 17.479 -6.526 9.895 1.00 79.38 80 ASP A CA 1
ATOM 590 C C . ASP A 1 80 ? 18.962 -6.442 10.304 1.00 79.38 80 ASP A C 1
ATOM 592 O O . ASP A 1 80 ? 19.761 -7.352 10.069 1.00 79.38 80 ASP A O 1
ATOM 596 N N . GLY A 1 81 ? 19.354 -5.296 10.861 1.00 81.50 81 GLY A N 1
ATOM 597 C CA . GLY A 1 81 ? 20.744 -4.982 11.203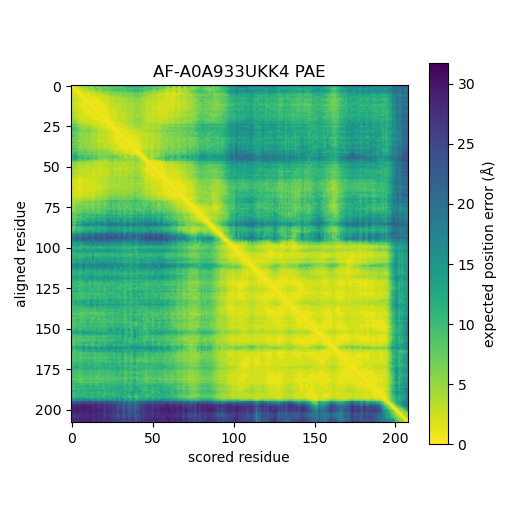 1.00 81.50 81 GLY A CA 1
ATOM 598 C C . GLY A 1 81 ? 21.658 -4.623 10.020 1.00 81.50 81 GLY A C 1
ATOM 599 O O . GLY A 1 81 ? 22.799 -4.205 10.246 1.00 81.50 81 GLY A O 1
ATOM 600 N N . THR A 1 82 ? 21.189 -4.719 8.771 1.00 87.19 82 THR A N 1
ATOM 601 C CA . THR A 1 82 ? 21.970 -4.290 7.600 1.00 87.19 82 THR A CA 1
ATOM 602 C C . THR A 1 82 ? 22.111 -2.770 7.578 1.00 87.19 82 THR A C 1
ATOM 604 O O . THR A 1 82 ? 21.131 -2.038 7.690 1.00 87.19 82 THR A O 1
ATOM 607 N N . ARG A 1 83 ? 23.340 -2.276 7.381 1.00 82.44 83 ARG A N 1
ATOM 608 C CA . ARG A 1 83 ? 23.621 -0.853 7.136 1.00 82.44 83 ARG A CA 1
ATOM 609 C C . ARG A 1 83 ? 23.981 -0.662 5.665 1.00 82.44 83 ARG A C 1
ATOM 611 O O . ARG A 1 83 ? 25.107 -1.000 5.292 1.00 82.44 83 ARG A O 1
ATOM 618 N N . PRO A 1 84 ? 23.061 -0.163 4.821 1.00 81.38 84 PRO A N 1
ATOM 619 C CA . PRO A 1 84 ? 23.382 0.127 3.432 1.00 81.38 84 PRO A CA 1
ATOM 620 C C . PRO A 1 84 ? 24.551 1.116 3.350 1.00 81.38 84 PRO A C 1
ATOM 622 O O . PRO A 1 84 ? 24.636 2.056 4.138 1.00 81.38 84 PRO A O 1
ATOM 625 N N . ALA A 1 85 ? 25.456 0.909 2.392 1.00 80.38 85 ALA A N 1
ATOM 626 C CA . ALA A 1 85 ? 26.591 1.813 2.172 1.00 80.38 85 ALA A CA 1
ATOM 627 C C . ALA A 1 85 ? 26.158 3.200 1.656 1.00 80.38 85 ALA A C 1
ATOM 629 O O . ALA A 1 85 ? 26.904 4.170 1.759 1.00 80.38 85 ALA A O 1
ATOM 630 N N . VAL A 1 86 ? 24.950 3.280 1.101 1.00 75.44 86 VAL A N 1
ATOM 631 C CA . VAL A 1 86 ? 24.302 4.497 0.611 1.00 75.44 86 VAL A CA 1
ATOM 632 C C . VAL A 1 86 ? 23.287 5.008 1.639 1.00 75.44 86 VAL A C 1
ATOM 634 O O . VAL A 1 86 ? 22.589 4.199 2.256 1.00 75.44 86 VAL A O 1
ATOM 637 N N . PRO A 1 87 ? 23.179 6.334 1.834 1.00 70.25 87 PRO A N 1
ATOM 638 C CA . PRO A 1 87 ? 22.298 6.929 2.831 1.00 70.25 87 PRO A CA 1
ATOM 639 C C . PRO A 1 87 ? 20.850 6.947 2.324 1.00 70.25 87 PRO A C 1
ATOM 641 O O . PRO A 1 87 ? 20.326 7.991 1.944 1.00 70.25 87 PRO A O 1
ATOM 644 N N . PHE A 1 88 ? 20.198 5.787 2.292 1.00 77.62 88 PHE A N 1
ATOM 645 C CA . PHE A 1 88 ? 18.761 5.736 2.050 1.00 77.62 88 PHE A CA 1
ATOM 646 C C . PHE A 1 88 ? 18.020 6.390 3.217 1.00 77.62 88 PHE A C 1
ATOM 648 O O . PHE A 1 88 ? 18.330 6.133 4.384 1.00 77.62 88 PHE A O 1
ATOM 655 N N . ALA A 1 89 ? 17.027 7.221 2.903 1.00 78.38 89 ALA A N 1
ATOM 656 C CA . ALA A 1 89 ? 16.074 7.657 3.907 1.00 78.38 89 ALA A CA 1
ATOM 657 C C . ALA A 1 89 ? 15.340 6.416 4.432 1.00 78.38 89 ALA A C 1
ATOM 659 O O . ALA A 1 89 ? 14.786 5.639 3.654 1.00 78.38 89 ALA A O 1
ATOM 660 N N . GLN A 1 90 ? 15.363 6.211 5.748 1.00 75.56 90 GLN A N 1
ATOM 661 C CA . GLN A 1 90 ? 14.535 5.176 6.348 1.00 75.56 90 GLN A CA 1
ATOM 662 C C . GLN A 1 90 ? 13.087 5.625 6.258 1.00 75.56 90 GLN A C 1
ATOM 664 O O . GLN A 1 90 ? 12.716 6.678 6.776 1.00 75.56 90 GLN A O 1
ATOM 669 N N . ILE A 1 91 ? 12.279 4.811 5.599 1.00 72.31 91 ILE A N 1
ATOM 670 C CA . ILE A 1 91 ? 10.838 4.992 5.604 1.00 72.31 91 ILE A CA 1
ATOM 671 C C . ILE A 1 91 ? 10.366 4.445 6.945 1.00 72.31 91 ILE A C 1
ATOM 673 O O . ILE A 1 91 ? 10.709 3.300 7.263 1.00 72.31 91 ILE A O 1
ATOM 677 N N . PRO A 1 92 ? 9.664 5.245 7.768 1.00 65.31 92 PRO A N 1
ATOM 678 C CA . PRO A 1 92 ? 9.134 4.760 9.028 1.00 65.31 92 PRO A CA 1
ATOM 679 C C . PRO A 1 92 ? 8.250 3.548 8.740 1.00 65.31 92 PRO A C 1
ATOM 681 O O . PRO A 1 92 ? 7.177 3.670 8.158 1.00 65.31 92 PRO A O 1
ATOM 684 N N . GLY A 1 93 ? 8.726 2.357 9.097 1.00 64.50 93 GLY A N 1
ATOM 685 C CA . GLY A 1 93 ? 7.876 1.178 9.082 1.00 64.50 93 GLY A CA 1
ATOM 686 C C . GLY A 1 93 ? 6.781 1.341 10.130 1.00 64.50 93 GLY A C 1
ATOM 687 O O . GLY A 1 93 ? 6.962 2.051 11.124 1.00 64.50 93 GLY A O 1
ATOM 688 N N . CYS A 1 94 ? 5.667 0.631 9.966 1.00 64.56 94 CYS A N 1
ATOM 689 C CA . CYS A 1 94 ? 4.624 0.597 10.991 1.00 64.56 94 CYS A CA 1
ATOM 690 C C . CYS A 1 94 ? 5.163 0.083 12.356 1.00 64.56 94 CYS A C 1
ATOM 692 O O . CYS A 1 94 ? 4.627 0.421 13.402 1.00 64.56 94 CYS A O 1
ATOM 694 N N . ALA A 1 95 ? 6.302 -0.623 12.375 1.00 61.62 95 ALA A N 1
ATOM 695 C CA . ALA A 1 95 ? 7.025 -1.044 13.582 1.00 61.62 95 ALA A CA 1
ATOM 696 C C . ALA A 1 95 ? 7.817 0.071 14.311 1.00 61.62 95 ALA A C 1
ATOM 698 O O . ALA A 1 95 ? 8.561 -0.202 15.253 1.00 61.62 95 ALA A O 1
ATOM 699 N N . ALA A 1 96 ? 7.699 1.343 13.908 1.00 67.06 96 ALA A N 1
ATOM 700 C CA . ALA A 1 96 ? 8.431 2.445 14.545 1.00 67.06 96 ALA A CA 1
ATOM 701 C C . ALA A 1 96 ? 8.007 2.710 16.006 1.00 67.06 96 ALA A C 1
ATOM 703 O O . ALA A 1 96 ? 8.730 3.372 16.753 1.00 67.06 96 ALA A O 1
ATOM 704 N N . SER A 1 97 ? 6.844 2.201 16.428 1.00 79.00 97 SER A N 1
ATOM 705 C CA . SER A 1 97 ? 6.349 2.309 17.798 1.00 79.00 97 SER A CA 1
ATOM 706 C C . SER A 1 97 ? 5.668 1.022 18.241 1.00 79.00 97 SER A C 1
ATOM 708 O O . SER A 1 97 ? 4.980 0.366 17.468 1.00 79.00 97 SER A O 1
ATOM 710 N N . ARG A 1 98 ? 5.799 0.721 19.536 1.00 86.38 98 ARG A N 1
ATOM 711 C CA . ARG A 1 98 ? 5.016 -0.313 20.235 1.00 86.38 98 ARG A CA 1
ATOM 712 C C . ARG A 1 98 ? 3.977 0.263 21.195 1.00 86.38 98 ARG A C 1
ATOM 714 O O . ARG A 1 98 ? 3.198 -0.458 21.822 1.00 86.38 98 ARG A O 1
ATOM 721 N N . ALA A 1 99 ? 3.992 1.583 21.364 1.00 89.75 99 ALA A N 1
ATOM 722 C CA . ALA A 1 99 ? 3.111 2.284 22.278 1.00 89.75 99 ALA A CA 1
ATOM 723 C C . ALA A 1 99 ? 1.855 2.744 21.537 1.00 89.75 99 ALA A C 1
ATOM 725 O O . ALA A 1 99 ? 1.932 3.521 20.584 1.00 89.75 99 ALA A O 1
ATOM 726 N N . VAL A 1 100 ? 0.698 2.283 22.013 1.00 92.31 100 VAL A N 1
ATOM 727 C CA . VAL A 1 100 ? -0.594 2.855 21.623 1.00 92.31 100 VAL A CA 1
ATOM 728 C C . VAL A 1 100 ? -0.619 4.314 22.102 1.00 92.31 100 VAL A C 1
ATOM 730 O O . VAL A 1 100 ? -0.299 4.544 23.273 1.00 92.31 100 VAL A O 1
ATOM 733 N N . PRO A 1 101 ? -0.965 5.294 21.243 1.00 92.81 101 PRO A N 1
ATOM 734 C CA . PRO A 1 101 ? -0.971 6.701 21.631 1.00 92.81 101 PRO A CA 1
ATOM 735 C C . PRO A 1 101 ? -1.844 6.977 22.859 1.00 92.81 101 PRO A C 1
ATOM 737 O O . PRO A 1 101 ? -2.903 6.371 23.042 1.00 92.81 101 PRO A O 1
ATOM 740 N N . GLU A 1 102 ? -1.417 7.922 23.696 1.00 92.81 102 GLU A N 1
ATOM 741 C CA . GLU A 1 102 ? -2.209 8.354 24.847 1.00 92.81 102 GLU A CA 1
ATOM 742 C C . GLU A 1 102 ? -3.563 8.921 24.390 1.00 92.81 102 GLU A C 1
ATOM 744 O O . GLU A 1 102 ? -3.653 9.640 23.395 1.00 92.81 102 GLU A O 1
ATOM 749 N N . GLY A 1 103 ? -4.634 8.567 25.106 1.00 91.62 103 GLY A N 1
ATOM 750 C CA . GLY A 1 103 ? -5.996 8.982 24.765 1.00 91.62 103 GLY A CA 1
ATOM 751 C C . GLY A 1 103 ? -6.636 8.208 23.608 1.00 91.62 103 GLY A C 1
ATOM 752 O O . GLY A 1 103 ? -7.792 8.480 23.288 1.00 91.62 103 GLY A O 1
ATOM 753 N N . ALA A 1 104 ? -5.937 7.234 23.010 1.00 96.00 104 ALA A N 1
ATOM 754 C CA . ALA A 1 104 ? -6.542 6.332 22.041 1.00 96.00 104 ALA A CA 1
ATOM 755 C C . ALA A 1 104 ? -7.672 5.524 22.685 1.00 96.00 104 ALA A C 1
ATOM 757 O O . ALA A 1 104 ? -7.544 4.979 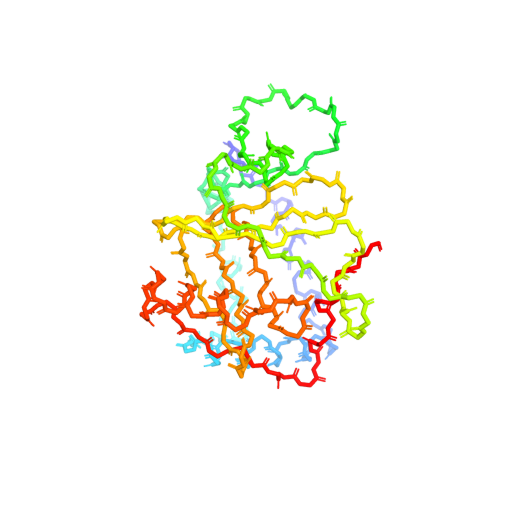23.787 1.00 96.00 104 ALA A O 1
ATOM 758 N N . ASP A 1 105 ? -8.778 5.411 21.968 1.00 96.69 105 ASP A N 1
ATOM 759 C CA . ASP A 1 105 ? -9.901 4.606 22.404 1.00 96.69 105 ASP A CA 1
ATOM 760 C C . ASP A 1 105 ? -9.724 3.172 21.901 1.00 96.69 105 ASP A C 1
ATOM 762 O O . ASP A 1 105 ? -9.884 2.882 20.717 1.00 96.69 105 ASP A O 1
ATOM 766 N N . VAL A 1 106 ? -9.337 2.281 22.815 1.00 97.12 106 VAL A N 1
ATOM 767 C CA . VAL A 1 106 ? -8.962 0.898 22.501 1.00 97.12 106 VAL A CA 1
ATOM 768 C C . VAL A 1 106 ? -10.178 -0.024 22.525 1.00 97.12 106 VAL A C 1
ATOM 770 O O . VAL A 1 106 ? -10.825 -0.210 23.560 1.00 97.12 106 VAL A O 1
ATOM 773 N N . LEU A 1 107 ? -10.435 -0.689 21.401 1.00 95.69 107 LEU A N 1
ATOM 774 C CA . LEU A 1 107 ? -11.445 -1.726 21.272 1.00 95.69 107 LEU A CA 1
ATOM 775 C C . LEU A 1 107 ? -10.857 -3.077 21.678 1.00 95.69 107 LEU A C 1
ATOM 777 O O . LEU A 1 107 ? -9.825 -3.537 21.190 1.00 95.69 107 LEU A O 1
ATOM 781 N N . LYS A 1 108 ? -11.551 -3.761 22.589 1.00 91.50 108 LYS A N 1
ATOM 782 C CA . LYS A 1 108 ? -11.141 -5.094 23.034 1.00 91.50 108 LYS A CA 1
ATOM 783 C C . LYS A 1 108 ? -11.516 -6.128 21.983 1.00 91.50 108 LYS A C 1
ATOM 785 O O . LYS A 1 108 ? -12.684 -6.228 21.613 1.00 91.50 108 LYS A O 1
ATOM 790 N N . ARG A 1 109 ? -10.568 -6.982 21.614 1.00 94.88 109 ARG A N 1
ATOM 791 C CA . ARG A 1 109 ? -10.823 -8.180 20.808 1.00 94.88 109 ARG A CA 1
ATOM 792 C C . ARG A 1 109 ? -11.930 -9.055 21.423 1.00 94.88 109 ARG A C 1
ATOM 794 O O . ARG A 1 109 ? -12.011 -9.232 22.650 1.00 94.88 109 ARG A O 1
ATOM 801 N N . ARG A 1 110 ? -12.790 -9.648 20.594 1.00 93.81 110 ARG A N 1
ATOM 802 C CA . ARG A 1 110 ? -13.753 -10.672 21.026 1.00 93.81 110 ARG A CA 1
ATOM 803 C C . ARG A 1 110 ? -13.018 -11.962 21.360 1.00 93.81 110 ARG A C 1
ATOM 805 O O . ARG A 1 110 ? -12.071 -12.365 20.702 1.00 93.81 110 ARG A O 1
ATOM 812 N N . ARG A 1 111 ? -13.447 -12.642 22.426 1.00 88.25 111 ARG A N 1
ATOM 813 C CA . ARG A 1 111 ? -12.772 -13.868 22.884 1.00 88.25 111 ARG A CA 1
ATOM 814 C C . ARG A 1 111 ? -13.036 -15.059 21.959 1.00 88.25 111 ARG A C 1
ATOM 816 O O . ARG A 1 111 ? -12.141 -15.871 21.762 1.00 88.25 111 ARG A O 1
ATOM 823 N N . PHE A 1 112 ? -14.251 -15.160 21.430 1.00 87.75 112 PHE A N 1
ATOM 824 C CA . PHE A 1 112 ? -14.716 -16.272 20.605 1.00 87.75 112 PHE A CA 1
ATOM 825 C C . PHE A 1 112 ? -15.108 -15.760 19.222 1.00 87.75 112 PHE A C 1
ATOM 827 O O . PHE A 1 112 ? -15.662 -14.665 19.134 1.00 87.75 112 PHE A O 1
ATOM 834 N N . ARG A 1 113 ? -14.874 -16.580 18.187 1.00 87.50 113 ARG A N 1
ATOM 835 C CA . ARG A 1 113 ? -15.219 -16.284 16.782 1.00 87.50 113 ARG A CA 1
ATOM 836 C C . ARG A 1 113 ? -14.576 -15.003 16.233 1.00 87.50 113 ARG A C 1
ATOM 838 O O . ARG A 1 113 ? -15.173 -14.342 15.400 1.00 87.50 113 ARG A O 1
ATOM 845 N N . SER A 1 114 ? -13.388 -14.670 16.729 1.00 91.31 114 SER A N 1
ATOM 846 C CA . SER A 1 114 ? -12.544 -13.617 16.172 1.00 91.31 114 SER A CA 1
ATOM 847 C C . SER A 1 114 ? -11.420 -14.268 15.368 1.00 91.31 114 SER A C 1
ATOM 849 O O . SER A 1 114 ? -10.785 -15.202 15.871 1.00 91.31 114 SER A O 1
ATOM 851 N N . ALA A 1 115 ? -11.227 -13.796 14.141 1.00 92.69 115 ALA A N 1
ATOM 852 C CA . ALA A 1 115 ? -10.113 -14.106 13.258 1.00 92.69 115 ALA A CA 1
ATOM 853 C C . ALA A 1 115 ? -8.850 -13.306 13.616 1.00 92.69 115 ALA A C 1
ATOM 855 O O . ALA A 1 115 ? -7.749 -13.797 13.378 1.00 92.69 115 ALA A O 1
ATOM 856 N N . ALA A 1 116 ? -8.986 -12.136 14.253 1.00 91.88 116 ALA A N 1
ATOM 857 C CA . ALA A 1 116 ? -7.841 -11.388 14.766 1.00 91.88 116 ALA A CA 1
ATOM 858 C C . ALA A 1 116 ? -6.991 -12.251 15.733 1.00 91.88 116 ALA A C 1
ATOM 860 O O . ALA A 1 116 ? -7.556 -12.923 16.615 1.00 91.88 116 ALA A O 1
ATOM 861 N N . PRO A 1 117 ? -5.649 -12.231 15.634 1.00 92.19 117 PRO A N 1
ATOM 862 C CA . PRO A 1 117 ? -4.764 -12.945 16.555 1.00 92.19 117 PRO A CA 1
ATOM 863 C C . PRO A 1 117 ? -4.900 -12.487 18.014 1.00 92.19 117 PRO A C 1
ATOM 865 O O . PRO A 1 117 ? -5.368 -11.385 18.317 1.00 92.19 117 PRO A O 1
ATOM 868 N N . ALA A 1 118 ? -4.517 -13.344 18.962 1.00 92.06 118 ALA A N 1
ATOM 869 C CA . ALA A 1 118 ? -4.498 -12.970 20.375 1.00 92.06 118 ALA A CA 1
ATOM 870 C C . ALA A 1 118 ? -3.371 -11.959 20.647 1.00 92.06 118 ALA A C 1
ATOM 872 O O . ALA A 1 118 ? -2.262 -12.138 20.172 1.00 92.06 118 ALA A O 1
ATOM 873 N N . GLY A 1 119 ? -3.645 -10.925 21.448 1.00 88.94 119 GLY A N 1
ATOM 874 C CA . GLY A 1 119 ? -2.679 -9.849 21.734 1.00 88.94 119 GLY A CA 1
ATOM 875 C C . GLY A 1 119 ? -2.913 -8.579 20.914 1.00 88.94 119 GLY A C 1
ATOM 876 O O . GLY A 1 119 ? -2.536 -7.491 21.362 1.00 88.94 119 GLY A O 1
ATOM 877 N N . THR A 1 120 ? -3.654 -8.701 19.810 1.00 93.88 120 THR A N 1
ATOM 878 C CA . THR A 1 120 ? -4.024 -7.566 18.967 1.00 93.88 120 THR A CA 1
ATOM 879 C C . THR A 1 120 ? -4.997 -6.608 19.656 1.00 93.88 120 THR A C 1
ATOM 881 O O . THR A 1 120 ? -5.811 -6.991 20.511 1.00 93.88 120 THR A O 1
ATOM 884 N N . ALA A 1 121 ? -4.906 -5.332 19.291 1.00 94.69 121 ALA A N 1
ATOM 885 C CA . ALA A 1 121 ? -5.780 -4.280 19.791 1.00 94.69 121 ALA A CA 1
ATOM 886 C C . ALA A 1 121 ? -6.048 -3.236 18.705 1.00 94.69 121 ALA A C 1
ATOM 888 O O . ALA A 1 121 ? -5.141 -2.503 18.318 1.00 94.69 121 ALA A O 1
ATOM 889 N N . LEU A 1 122 ? -7.297 -3.135 18.252 1.00 97.69 122 LEU A N 1
ATOM 890 C CA . LEU A 1 122 ? -7.753 -2.026 17.422 1.00 97.69 122 LEU A CA 1
ATOM 891 C C . LEU A 1 122 ? -8.005 -0.803 18.303 1.00 97.69 122 LEU A C 1
ATOM 893 O O . LEU A 1 122 ? -8.515 -0.930 19.417 1.00 97.69 122 LEU A O 1
ATOM 897 N N . PHE A 1 123 ? -7.683 0.386 17.815 1.00 97.56 123 PHE A N 1
ATOM 898 C CA . PHE A 1 123 ? -7.966 1.624 18.524 1.00 97.56 123 PHE A CA 1
ATOM 899 C C . PHE A 1 123 ? -8.292 2.768 17.570 1.00 97.56 123 PHE A C 1
ATOM 901 O O . PHE A 1 123 ? -7.822 2.824 16.434 1.00 97.56 123 PHE A O 1
ATOM 908 N N . THR A 1 124 ? -9.110 3.698 18.050 1.00 97.75 124 THR A N 1
ATOM 909 C CA . THR A 1 124 ? -9.485 4.903 17.308 1.00 97.75 124 THR A CA 1
ATOM 910 C C . THR A 1 124 ? -8.743 6.124 17.844 1.00 97.75 124 THR A C 1
ATOM 912 O O . THR A 1 124 ? -8.448 6.227 19.039 1.00 97.75 124 THR A O 1
ATOM 915 N N . LEU A 1 125 ? -8.417 7.044 16.936 1.00 96.69 125 LEU A N 1
ATOM 916 C CA . LEU A 1 125 ? -7.809 8.345 17.210 1.00 96.69 125 LEU A CA 1
ATOM 917 C C . LEU A 1 125 ? -8.684 9.436 16.576 1.00 96.69 125 LEU A C 1
ATOM 919 O O . LEU A 1 125 ? -9.331 9.164 15.566 1.00 96.69 125 LEU A O 1
ATOM 923 N N . PRO A 1 126 ? -8.708 10.678 17.091 1.00 96.75 126 PRO A N 1
ATOM 924 C CA . PRO A 1 126 ? -9.505 11.750 16.483 1.00 96.75 126 PRO A CA 1
ATOM 925 C C . PRO A 1 126 ? -9.224 11.963 14.984 1.00 96.75 126 PRO A C 1
ATOM 927 O O . PRO A 1 126 ? -10.123 12.294 14.218 1.00 96.75 126 PRO A O 1
ATOM 930 N N . ASP A 1 127 ? -7.983 11.732 14.569 1.00 96.25 127 ASP A N 1
ATOM 931 C CA . ASP A 1 127 ? -7.435 11.965 13.234 1.00 96.25 127 ASP A CA 1
ATOM 932 C C . ASP A 1 127 ? -6.983 10.669 12.535 1.00 96.25 127 ASP A C 1
ATOM 934 O O . ASP A 1 127 ? -6.213 10.727 11.576 1.00 96.25 127 ASP A O 1
ATOM 938 N N . GLY A 1 128 ? -7.407 9.496 13.013 1.00 96.56 128 GLY A N 1
ATOM 939 C CA . GLY A 1 128 ? -6.978 8.235 12.419 1.00 96.56 128 GLY A CA 1
ATOM 940 C C . GLY A 1 128 ? -7.572 6.981 13.040 1.00 96.56 128 GLY A C 1
ATOM 941 O O . GLY A 1 128 ? -8.412 7.008 13.946 1.00 96.56 128 GLY A O 1
ATOM 942 N N . ILE A 1 129 ? -7.060 5.855 1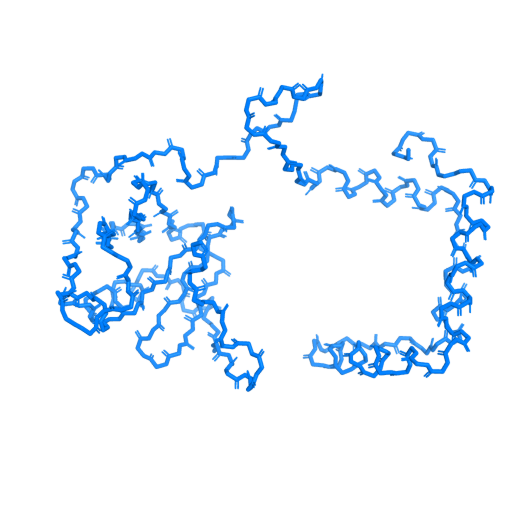2.569 1.00 97.44 129 ILE A N 1
ATOM 943 C CA . ILE A 1 129 ? -7.292 4.536 13.145 1.00 97.44 129 ILE A CA 1
ATOM 944 C C . ILE A 1 129 ? -5.970 3.796 13.256 1.00 97.44 129 ILE A C 1
ATOM 946 O O . ILE A 1 129 ? -5.053 4.020 12.464 1.00 97.44 129 ILE A O 1
ATOM 950 N N . GLY A 1 130 ? -5.864 2.919 14.245 1.00 95.75 130 GLY A N 1
ATOM 951 C CA . GLY A 1 130 ? -4.689 2.089 14.384 1.00 95.75 130 GLY A CA 1
ATOM 952 C C . GLY A 1 130 ? -4.980 0.708 14.932 1.00 95.75 130 GLY A C 1
ATOM 953 O O . GLY A 1 130 ? -6.045 0.428 15.481 1.00 95.75 130 GLY A O 1
ATOM 954 N N . LEU A 1 131 ? -3.995 -0.156 14.753 1.00 95.56 131 LEU A N 1
ATOM 955 C CA . LEU A 1 131 ? -3.976 -1.534 15.193 1.00 95.56 131 LEU A CA 1
ATOM 956 C C . LEU A 1 131 ? -2.626 -1.785 15.848 1.00 95.56 131 LEU A C 1
ATOM 958 O O . LEU A 1 131 ? -1.588 -1.461 15.282 1.00 95.56 131 LEU A O 1
ATOM 962 N N . ARG A 1 132 ? -2.636 -2.379 17.035 1.00 94.81 132 ARG A N 1
ATOM 963 C CA . ARG A 1 132 ? -1.462 -3.071 17.552 1.00 94.81 132 ARG A CA 1
ATOM 964 C C . ARG A 1 132 ? -1.584 -4.545 17.197 1.00 94.81 132 ARG A C 1
ATOM 966 O O . ARG A 1 132 ? -2.620 -5.132 17.522 1.00 94.81 132 ARG A O 1
ATOM 973 N N . ASP A 1 133 ? -0.576 -5.110 16.549 1.00 92.62 133 ASP A N 1
ATOM 974 C CA . ASP A 1 133 ? -0.545 -6.533 16.195 1.00 92.62 133 ASP A CA 1
ATOM 975 C C . ASP A 1 133 ? -0.117 -7.427 17.380 1.00 92.62 133 ASP A C 1
ATOM 977 O O . ASP A 1 133 ? 0.004 -6.961 18.522 1.00 92.62 133 ASP A O 1
ATOM 981 N N . GLU A 1 134 ? 0.019 -8.735 17.144 1.00 92.06 134 GLU A N 1
ATOM 982 C CA . GLU A 1 134 ? 0.476 -9.697 18.153 1.00 92.06 134 GLU A CA 1
ATOM 983 C C . GLU A 1 134 ? 1.935 -9.507 18.591 1.00 92.06 134 GLU A C 1
ATOM 985 O O . GLU A 1 134 ? 2.250 -9.806 19.747 1.00 92.06 134 GLU A O 1
ATOM 990 N N . ASP A 1 135 ? 2.791 -8.966 17.721 1.00 90.19 135 ASP A N 1
ATOM 991 C CA . ASP A 1 135 ? 4.201 -8.671 18.008 1.00 90.19 135 ASP A CA 1
ATOM 992 C C . ASP A 1 135 ? 4.364 -7.371 18.814 1.00 90.19 135 ASP A C 1
ATOM 994 O O . ASP A 1 135 ? 5.411 -7.094 19.416 1.00 90.19 135 ASP A O 1
ATOM 998 N N . GLY A 1 136 ? 3.275 -6.608 18.917 1.00 90.81 136 GLY A N 1
ATOM 999 C CA . GLY A 1 136 ? 3.176 -5.376 19.676 1.00 90.81 136 GLY A CA 1
ATOM 1000 C C . GLY A 1 136 ? 3.486 -4.136 18.850 1.00 90.81 136 GLY A C 1
ATOM 1001 O O . GLY A 1 136 ? 3.512 -3.048 19.429 1.00 90.81 136 GLY A O 1
ATOM 1002 N N . ASP A 1 137 ? 3.690 -4.278 17.544 1.00 91.75 137 ASP A N 1
ATOM 1003 C CA . ASP A 1 137 ? 3.951 -3.173 16.636 1.00 91.75 137 ASP A CA 1
ATOM 1004 C C . ASP A 1 137 ? 2.651 -2.411 16.356 1.00 91.75 137 ASP A C 1
ATOM 1006 O O . ASP A 1 137 ? 1.554 -2.975 16.297 1.00 91.75 137 ASP A O 1
ATOM 1010 N N . VAL A 1 138 ? 2.758 -1.083 16.281 1.00 92.81 138 VAL A N 1
ATOM 1011 C CA . VAL A 1 138 ? 1.613 -0.171 16.238 1.00 92.81 138 VAL A CA 1
ATOM 1012 C C . VAL A 1 138 ? 1.480 0.460 14.858 1.00 92.81 138 VAL A C 1
ATOM 1014 O O . VAL A 1 138 ? 2.166 1.417 14.509 1.00 92.81 138 VAL A O 1
ATOM 1017 N N . HIS A 1 139 ? 0.495 -0.025 14.115 1.00 93.06 139 HIS A N 1
ATOM 1018 C CA . HIS A 1 139 ? 0.105 0.442 12.792 1.00 93.06 139 HIS A CA 1
ATOM 1019 C C . HIS A 1 139 ? -0.908 1.571 12.939 1.00 93.06 139 HIS A C 1
ATOM 1021 O O . HIS A 1 139 ? -1.935 1.395 13.591 1.00 93.06 139 HIS A O 1
ATOM 1027 N N . ILE A 1 140 ? -0.641 2.741 12.358 1.00 93.56 140 ILE A N 1
ATOM 1028 C CA . ILE A 1 140 ? -1.565 3.882 12.389 1.00 93.56 140 ILE A CA 1
ATOM 1029 C C . ILE A 1 140 ? -1.716 4.424 10.978 1.00 93.56 140 ILE A C 1
ATOM 1031 O O . ILE A 1 140 ? -0.728 4.759 10.331 1.00 93.56 140 ILE A O 1
ATOM 1035 N N . VAL A 1 141 ? -2.962 4.585 10.542 1.00 94.38 141 VAL A N 1
ATOM 1036 C CA . VAL A 1 141 ? -3.291 5.364 9.351 1.00 94.38 141 VAL A CA 1
ATOM 1037 C C . VAL A 1 141 ? -4.001 6.634 9.800 1.00 94.38 141 VAL A C 1
ATOM 1039 O O . VAL A 1 141 ? -5.104 6.590 10.351 1.00 94.38 141 VAL A O 1
ATOM 1042 N N . ARG A 1 142 ? -3.344 7.777 9.585 1.00 94.75 142 ARG A N 1
ATOM 1043 C CA . ARG A 1 142 ? -3.950 9.099 9.773 1.00 94.75 142 ARG A CA 1
ATOM 1044 C C . ARG A 1 142 ? -4.859 9.408 8.592 1.00 94.75 142 ARG A C 1
ATOM 1046 O O . ARG A 1 142 ? -4.557 9.030 7.464 1.00 94.75 142 ARG A O 1
ATOM 1053 N N . TRP A 1 143 ? -5.939 10.144 8.824 1.00 96.75 143 TRP A N 1
ATOM 1054 C CA . TRP A 1 143 ? -6.869 10.537 7.760 1.00 96.75 143 TRP A CA 1
ATOM 1055 C C . TRP A 1 143 ? -6.198 11.382 6.677 1.00 96.75 143 TRP A C 1
ATOM 1057 O O . TRP A 1 143 ? -6.494 11.193 5.504 1.00 96.75 143 TRP A O 1
ATOM 1067 N N . ALA A 1 144 ? -5.244 12.240 7.053 1.00 96.00 144 ALA A N 1
ATOM 1068 C CA . ALA A 1 144 ? -4.459 13.040 6.109 1.00 96.00 144 ALA A CA 1
ATOM 1069 C C . ALA A 1 144 ? -3.571 12.193 5.175 1.00 96.00 144 ALA A C 1
ATOM 1071 O O . ALA A 1 144 ? -3.278 12.616 4.057 1.00 96.00 144 ALA A O 1
ATOM 1072 N N . ASP A 1 145 ? -3.182 10.995 5.619 1.00 94.06 145 ASP A N 1
ATOM 1073 C CA . ASP A 1 145 ? -2.333 10.066 4.870 1.00 94.06 145 ASP A CA 1
ATOM 1074 C C . ASP A 1 145 ? -3.138 8.924 4.239 1.00 94.06 145 ASP A C 1
ATOM 1076 O O . ASP A 1 145 ? -2.562 8.056 3.584 1.00 94.06 145 ASP A O 1
ATOM 1080 N N . CYS A 1 146 ? -4.461 8.898 4.424 1.00 96.38 146 CYS A N 1
ATOM 1081 C CA . CYS A 1 146 ? -5.328 7.885 3.842 1.00 96.38 146 CYS A CA 1
ATOM 1082 C C . CYS A 1 146 ? -5.393 8.068 2.322 1.00 96.38 146 CYS A C 1
ATOM 1084 O O . CYS A 1 146 ? -5.678 9.155 1.825 1.00 96.38 146 CYS A O 1
ATOM 1086 N N . VAL A 1 147 ? -5.124 6.992 1.583 1.00 96.31 147 VAL A N 1
ATOM 1087 C CA . VAL A 1 147 ? -5.149 6.968 0.109 1.00 96.31 147 VAL A CA 1
ATOM 1088 C C . VAL A 1 147 ? -6.215 6.027 -0.447 1.00 96.31 147 VAL A C 1
ATOM 1090 O O . VAL A 1 147 ? -6.420 5.975 -1.655 1.00 96.31 147 VAL A O 1
ATOM 1093 N N . GLY A 1 148 ? -6.904 5.282 0.418 1.00 96.50 148 GLY A N 1
ATOM 1094 C CA . GLY A 1 148 ? -7.946 4.355 0.007 1.00 96.50 148 GLY A CA 1
ATOM 1095 C C . GLY A 1 148 ? -8.666 3.716 1.185 1.00 96.50 148 GLY A C 1
ATOM 1096 O O . GLY A 1 148 ? -8.058 3.425 2.218 1.00 96.50 148 GLY A O 1
ATOM 1097 N N . VAL A 1 149 ? -9.958 3.458 1.001 1.00 97.81 149 VAL A N 1
ATOM 1098 C CA . VAL A 1 149 ? -10.777 2.672 1.926 1.00 97.81 149 VAL A CA 1
ATOM 1099 C C . VAL A 1 149 ? -11.484 1.573 1.144 1.00 97.81 149 VAL A C 1
ATOM 1101 O O . VAL A 1 149 ? -12.458 1.828 0.435 1.00 97.81 149 VAL A O 1
ATOM 1104 N N . GLY A 1 150 ? -10.988 0.348 1.285 1.00 96.94 150 GLY A N 1
ATOM 1105 C CA . GLY A 1 150 ? -11.660 -0.839 0.776 1.00 96.94 150 GLY A CA 1
ATOM 1106 C C . GLY A 1 150 ? -12.904 -1.137 1.607 1.00 96.94 150 GLY A C 1
ATOM 1107 O O . GLY A 1 150 ? -12.838 -1.125 2.838 1.00 96.94 150 GLY A O 1
ATOM 1108 N N . VAL A 1 151 ? -14.028 -1.382 0.942 1.00 96.62 151 VAL A N 1
ATOM 1109 C CA . VAL A 1 151 ? -15.331 -1.644 1.559 1.00 96.62 151 VAL A CA 1
ATOM 1110 C C . VAL A 1 151 ? -15.848 -3.007 1.111 1.00 96.62 151 VAL A C 1
ATOM 1112 O O . VAL A 1 151 ? -15.984 -3.251 -0.088 1.00 96.62 151 VAL A O 1
ATOM 1115 N N . GLU A 1 152 ? -16.175 -3.855 2.082 1.00 94.06 152 GLU A N 1
ATOM 1116 C CA . GLU A 1 152 ? -16.870 -5.131 1.898 1.00 94.06 152 GLU A CA 1
ATOM 1117 C C . GLU A 1 152 ? -17.862 -5.306 3.044 1.00 94.06 152 GLU A C 1
ATOM 1119 O O . GLU A 1 152 ? -17.446 -5.469 4.186 1.00 94.06 152 GLU A O 1
ATOM 1124 N N . ASP A 1 153 ? -19.161 -5.200 2.763 1.00 93.06 153 ASP A N 1
ATOM 1125 C CA . ASP A 1 153 ? -20.208 -5.159 3.790 1.00 93.06 153 ASP A CA 1
ATOM 1126 C C . ASP A 1 153 ? -19.851 -4.179 4.935 1.00 93.06 153 ASP A C 1
ATOM 1128 O O . ASP A 1 153 ? -19.699 -2.970 4.712 1.00 93.06 153 ASP A O 1
ATOM 1132 N N . ASP A 1 154 ? -19.661 -4.691 6.153 1.00 94.38 154 ASP A N 1
ATOM 1133 C CA . ASP A 1 154 ? -19.287 -3.910 7.336 1.00 94.38 154 ASP A CA 1
ATOM 1134 C C . ASP A 1 154 ? -17.765 -3.872 7.589 1.00 94.38 154 ASP A C 1
ATOM 1136 O O . ASP A 1 154 ? -17.298 -3.225 8.524 1.00 94.38 154 ASP A O 1
ATOM 1140 N N . VAL A 1 155 ? -16.964 -4.517 6.740 1.00 95.94 155 VAL A N 1
ATOM 1141 C CA . VAL A 1 155 ? -15.499 -4.525 6.809 1.00 95.94 155 VAL A CA 1
ATOM 1142 C C . VAL A 1 155 ? -14.922 -3.281 6.135 1.00 95.94 155 VAL A C 1
ATOM 1144 O O . VAL A 1 155 ? -15.408 -2.816 5.096 1.00 95.94 155 VAL A O 1
ATOM 1147 N N . ARG A 1 156 ? -13.860 -2.722 6.725 1.00 97.56 156 ARG A N 1
ATOM 1148 C CA . ARG A 1 156 ? -13.068 -1.634 6.132 1.00 97.56 156 ARG A CA 1
ATOM 1149 C C . ARG A 1 156 ? -11.592 -2.000 6.078 1.00 97.56 156 ARG A C 1
ATOM 1151 O O . ARG A 1 156 ? -11.029 -2.422 7.081 1.00 97.56 156 ARG A O 1
ATOM 1158 N N . VAL A 1 157 ? -10.948 -1.758 4.940 1.00 97.38 157 VAL A N 1
ATOM 1159 C CA . VAL A 1 157 ? -9.485 -1.806 4.798 1.00 97.38 157 VAL A CA 1
ATOM 1160 C C . VAL A 1 157 ? -8.988 -0.392 4.545 1.00 97.38 157 VAL A C 1
ATOM 1162 O O . VAL A 1 157 ? -9.102 0.130 3.437 1.00 97.38 157 VAL A O 1
ATOM 1165 N N . VAL A 1 158 ? -8.461 0.252 5.583 1.00 97.31 158 VAL A N 1
ATOM 1166 C CA . VAL A 1 158 ? -7.936 1.619 5.491 1.00 97.31 158 VAL A CA 1
ATOM 1167 C C . VAL A 1 158 ? -6.477 1.551 5.067 1.00 97.31 158 VAL A C 1
ATOM 1169 O O . VAL A 1 158 ? -5.663 0.971 5.777 1.00 97.31 158 VAL A O 1
ATOM 1172 N N . THR A 1 159 ? -6.142 2.149 3.925 1.00 95.56 159 THR A N 1
ATOM 1173 C CA . THR A 1 159 ? -4.783 2.152 3.364 1.00 95.56 159 THR A CA 1
ATOM 1174 C C . THR A 1 159 ? -4.168 3.541 3.487 1.00 95.56 159 THR A C 1
ATOM 1176 O O . THR A 1 159 ? -4.758 4.532 3.048 1.00 95.56 159 THR A O 1
ATOM 1179 N N . GLY A 1 160 ? -2.989 3.616 4.098 1.00 92.62 160 GLY A N 1
ATOM 1180 C CA . GLY A 1 160 ? -2.174 4.821 4.194 1.00 92.62 160 GLY A CA 1
ATOM 1181 C C . GLY A 1 160 ? -1.161 4.933 3.053 1.00 92.62 160 GLY A C 1
ATOM 1182 O O . GLY A 1 160 ? -0.804 3.944 2.413 1.00 92.62 160 GLY A O 1
ATOM 1183 N N . ARG A 1 161 ? -0.668 6.150 2.817 1.00 89.06 161 ARG A N 1
ATOM 1184 C CA . ARG A 1 161 ? 0.322 6.475 1.780 1.00 89.06 161 ARG A CA 1
ATOM 1185 C C . ARG A 1 161 ? 1.611 5.660 1.901 1.00 89.06 161 ARG A C 1
ATOM 1187 O O . ARG A 1 161 ? 2.131 5.194 0.892 1.00 89.06 161 ARG A O 1
ATOM 1194 N N . ASP A 1 162 ? 2.068 5.422 3.126 1.00 82.06 162 ASP A N 1
ATOM 1195 C CA . ASP A 1 162 ? 3.325 4.720 3.416 1.00 82.06 162 ASP A CA 1
ATOM 1196 C C . ASP A 1 162 ? 3.171 3.190 3.432 1.00 82.06 162 ASP A C 1
ATOM 1198 O O . ASP A 1 162 ? 3.910 2.480 4.109 1.00 82.06 162 ASP A O 1
ATOM 1202 N N . ARG A 1 163 ? 2.184 2.661 2.693 1.00 79.06 163 ARG A N 1
ATOM 1203 C CA . ARG A 1 163 ? 1.875 1.221 2.577 1.00 79.06 163 ARG A CA 1
ATOM 1204 C C . ARG A 1 163 ? 1.466 0.541 3.890 1.00 79.06 163 ARG A C 1
ATOM 1206 O O . ARG A 1 163 ? 1.334 -0.680 3.926 1.00 79.06 163 ARG A O 1
ATOM 1213 N N . CYS A 1 164 ? 1.216 1.315 4.945 1.00 88.44 164 CYS A N 1
ATOM 1214 C CA . CYS A 1 164 ? 0.558 0.826 6.151 1.00 88.44 164 CYS A CA 1
ATOM 1215 C C . CYS A 1 164 ? -0.938 0.647 5.876 1.00 88.44 164 CYS A C 1
ATOM 1217 O O . CYS A 1 164 ? -1.548 1.467 5.184 1.00 88.44 164 CYS A O 1
ATOM 1219 N N . TRP A 1 165 ? -1.549 -0.390 6.434 1.00 92.94 165 TRP A N 1
ATOM 1220 C CA . TRP A 1 165 ? -2.990 -0.586 6.340 1.00 92.94 165 TRP A CA 1
ATOM 1221 C C . TRP A 1 165 ? -3.556 -1.113 7.652 1.00 92.94 165 TRP A C 1
ATOM 1223 O O . TRP A 1 165 ? -2.862 -1.746 8.443 1.00 92.94 165 TRP A O 1
ATOM 1233 N N . VAL A 1 166 ? -4.832 -0.822 7.890 1.00 95.56 166 VAL A N 1
ATOM 1234 C CA . VAL A 1 166 ? -5.579 -1.303 9.053 1.00 95.56 166 VAL A CA 1
ATOM 1235 C C . VAL A 1 166 ? -6.871 -1.939 8.561 1.00 95.56 166 VAL A C 1
ATOM 1237 O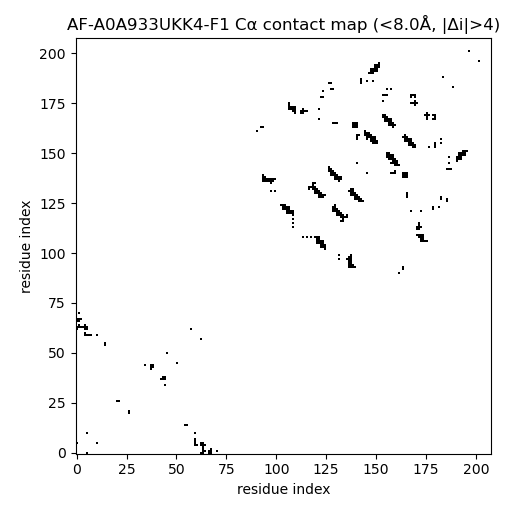 O . VAL A 1 166 ? -7.710 -1.271 7.952 1.00 95.56 166 VAL A O 1
ATOM 1240 N N . LEU A 1 167 ? -7.026 -3.234 8.834 1.00 96.12 167 LEU A N 1
ATOM 1241 C CA . LEU A 1 167 ? -8.274 -3.962 8.632 1.00 96.12 167 LEU A CA 1
ATOM 1242 C C . LEU A 1 167 ? -9.172 -3.797 9.857 1.00 96.12 167 LEU A C 1
ATOM 1244 O O . LEU A 1 167 ? -8.775 -4.057 10.994 1.00 96.12 167 LEU A O 1
ATOM 1248 N N . VAL A 1 168 ? -10.409 -3.397 9.601 1.00 97.44 168 VAL A N 1
ATOM 1249 C CA . VAL A 1 168 ? -11.479 -3.279 10.582 1.00 97.44 168 VAL A CA 1
ATOM 1250 C C . VAL A 1 168 ? -12.573 -4.253 10.191 1.00 97.44 168 VAL A C 1
ATOM 1252 O O . VAL A 1 168 ? -13.438 -3.926 9.384 1.00 97.44 168 VAL A O 1
ATOM 1255 N N . ASP A 1 169 ? -12.539 -5.441 10.782 1.00 97.00 169 ASP A N 1
ATOM 1256 C CA . ASP A 1 169 ? -13.675 -6.356 10.781 1.00 97.00 169 ASP A CA 1
ATOM 1257 C C . ASP A 1 169 ? -14.444 -6.190 12.106 1.00 97.00 169 ASP A C 1
ATOM 1259 O O . ASP A 1 169 ? -13.913 -6.516 13.175 1.00 97.00 169 ASP A O 1
ATOM 1263 N N . PRO A 1 170 ? -15.686 -5.676 12.103 1.00 96.94 170 PRO A N 1
ATOM 1264 C CA . PRO A 1 170 ? -16.443 -5.473 13.335 1.00 96.94 170 PRO A CA 1
ATOM 1265 C C . PRO A 1 170 ? -16.748 -6.775 14.099 1.00 96.94 170 PRO A C 1
ATOM 1267 O O . PRO A 1 170 ? -17.015 -6.726 15.311 1.00 96.94 170 PRO A O 1
ATOM 1270 N N . ALA A 1 171 ? -16.677 -7.941 13.446 1.00 96.25 171 ALA A N 1
ATOM 1271 C CA . ALA A 1 171 ? -16.842 -9.240 14.087 1.00 96.25 171 ALA A CA 1
ATOM 1272 C C . ALA A 1 171 ? -15.686 -9.575 15.046 1.00 96.25 171 ALA A C 1
ATOM 1274 O O . ALA A 1 171 ? -15.901 -10.291 16.030 1.00 96.25 171 ALA A O 1
ATOM 1275 N N . ASP A 1 172 ? -14.497 -9.006 14.834 1.00 96.94 172 ASP A N 1
ATOM 1276 C CA . ASP A 1 172 ? -13.312 -9.251 15.660 1.00 96.94 172 ASP A CA 1
ATOM 1277 C C . ASP A 1 172 ? -13.295 -8.476 16.975 1.00 96.94 172 ASP A C 1
ATOM 1279 O O . ASP A 1 172 ? -12.652 -8.889 17.946 1.00 96.94 172 ASP A O 1
ATOM 1283 N N . TRP A 1 173 ? -14.045 -7.379 17.057 1.00 97.00 173 TRP A N 1
ATOM 1284 C CA . TRP A 1 173 ? -13.935 -6.419 18.152 1.00 97.00 173 TRP A CA 1
ATOM 1285 C C . TRP A 1 173 ? -15.239 -6.300 18.937 1.00 97.00 173 TRP A C 1
ATOM 1287 O O . TRP A 1 173 ? -16.353 -6.373 18.407 1.00 97.00 173 TRP A O 1
ATOM 1297 N N . ARG A 1 174 ? -15.127 -6.141 20.258 1.00 95.62 174 ARG A N 1
ATOM 1298 C CA . ARG A 1 174 ? -16.264 -5.721 21.082 1.00 95.62 174 ARG A CA 1
ATOM 1299 C C . ARG A 1 174 ? -16.630 -4.305 20.663 1.00 95.62 174 ARG A C 1
ATOM 1301 O O . ARG A 1 174 ? -15.750 -3.453 20.595 1.00 95.62 174 ARG A O 1
ATOM 1308 N N . ASP A 1 175 ? -17.906 -4.099 20.360 1.00 94.19 175 ASP A N 1
ATOM 1309 C CA . ASP A 1 175 ? -18.419 -2.856 19.781 1.00 94.19 175 ASP A CA 1
ATOM 1310 C C . 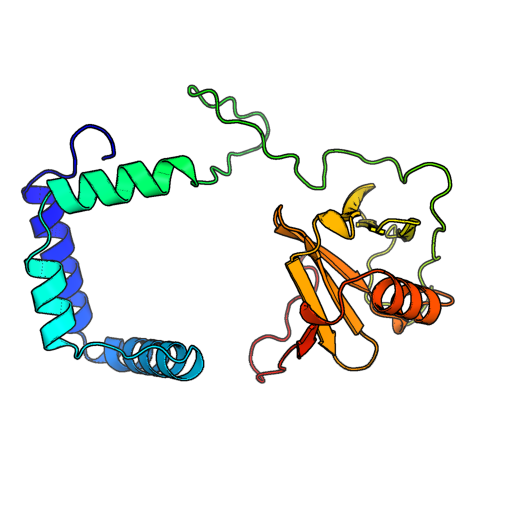ASP A 1 175 ? -17.717 -2.464 18.466 1.00 94.19 175 ASP A C 1
ATOM 1312 O O . ASP A 1 175 ? -17.563 -1.282 18.175 1.00 94.19 175 ASP A O 1
ATOM 1316 N N . GLY A 1 176 ? -17.305 -3.450 17.654 1.00 95.50 176 GLY A N 1
ATOM 1317 C CA . GLY A 1 176 ? -16.574 -3.236 16.397 1.00 95.50 176 GLY A CA 1
ATOM 1318 C C . GLY A 1 176 ? -17.259 -2.293 15.404 1.00 95.50 176 GLY A C 1
ATOM 1319 O O . GLY A 1 176 ? -16.585 -1.490 14.766 1.00 95.50 176 GLY A O 1
ATOM 1320 N N . GLU A 1 177 ? -18.595 -2.267 15.378 1.00 97.62 177 GLU A N 1
ATOM 1321 C CA . GLU A 1 177 ? -19.386 -1.306 14.588 1.00 97.62 177 GLU A CA 1
ATOM 1322 C C . GLU A 1 177 ? -19.027 0.158 14.867 1.00 97.62 177 GLU A C 1
ATOM 1324 O O . GLU A 1 177 ? -19.221 1.049 14.041 1.00 97.62 177 GLU A O 1
ATOM 1329 N N . ARG A 1 178 ? -18.524 0.443 16.072 1.00 97.06 178 ARG A N 1
ATOM 1330 C CA . ARG A 1 178 ? -18.049 1.775 16.435 1.00 97.06 178 ARG A CA 1
ATOM 1331 C C . ARG A 1 178 ? -16.791 2.154 15.660 1.00 97.06 178 ARG A C 1
ATOM 1333 O O . ARG A 1 178 ? -16.693 3.305 15.252 1.00 97.06 178 ARG A O 1
ATOM 1340 N N . ALA A 1 179 ? -15.867 1.219 15.446 1.00 97.56 179 ALA A N 1
ATOM 1341 C CA . ALA A 1 179 ? -14.680 1.471 14.635 1.00 97.56 179 ALA A CA 1
ATOM 1342 C C . ALA A 1 179 ? -15.046 1.663 13.159 1.00 97.56 179 ALA A C 1
ATOM 1344 O O . ALA A 1 179 ? -14.517 2.571 12.527 1.00 97.56 179 ALA A O 1
ATOM 1345 N N . VAL A 1 180 ? -16.012 0.897 12.645 1.00 98.19 180 VAL A N 1
ATOM 1346 C CA . VAL A 1 180 ? -16.539 1.083 11.281 1.00 98.19 180 VAL A CA 1
ATOM 1347 C C . VAL A 1 180 ? -17.116 2.490 11.115 1.00 98.19 180 VAL A C 1
ATOM 1349 O O . VAL A 1 180 ? -16.695 3.226 10.228 1.00 98.19 180 VAL A O 1
ATOM 1352 N N . ARG A 1 181 ? -17.992 2.930 12.032 1.00 98.25 181 ARG A N 1
ATOM 1353 C CA . ARG A 1 181 ? -18.527 4.306 12.020 1.00 98.25 181 ARG A CA 1
ATOM 1354 C C . ARG A 1 181 ? -17.444 5.374 12.137 1.00 98.25 181 ARG A C 1
ATOM 1356 O O . ARG A 1 181 ? -17.588 6.441 11.552 1.00 98.25 181 ARG A O 1
ATOM 1363 N N . HIS A 1 182 ?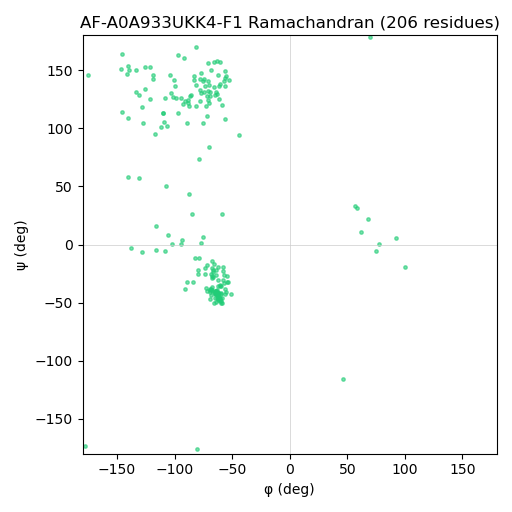 -16.389 5.108 12.905 1.00 98.38 182 HIS A N 1
ATOM 1364 C CA . HIS A 1 182 ? -15.257 6.023 13.047 1.00 98.38 182 HIS A CA 1
ATOM 1365 C C . HIS A 1 182 ? -14.504 6.195 11.725 1.00 98.38 182 HIS A C 1
ATOM 1367 O O . HIS A 1 182 ? -14.254 7.325 11.313 1.00 98.38 182 HIS A O 1
ATOM 1373 N N . VAL A 1 183 ? -14.222 5.094 11.020 1.00 98.31 183 VAL A N 1
ATOM 1374 C CA . VAL A 1 183 ? -13.648 5.129 9.664 1.00 98.31 183 VAL A CA 1
ATOM 1375 C C . VAL A 1 183 ? -14.581 5.864 8.706 1.00 98.31 183 VAL A C 1
ATOM 1377 O O . VAL A 1 183 ? -14.148 6.774 8.004 1.00 98.31 183 VAL A O 1
ATOM 1380 N N . ASP A 1 184 ? -15.869 5.519 8.713 1.00 97.81 184 ASP A N 1
ATOM 1381 C CA . ASP A 1 184 ? -16.845 6.085 7.784 1.00 97.81 184 ASP A CA 1
ATOM 1382 C C . ASP A 1 184 ? -17.096 7.587 8.006 1.00 97.81 184 ASP A C 1
ATOM 1384 O O . ASP A 1 184 ? -17.523 8.275 7.078 1.00 97.81 184 ASP A O 1
ATOM 1388 N N . ALA A 1 185 ? -16.844 8.102 9.211 1.00 97.75 185 ALA A N 1
ATOM 1389 C CA . ALA A 1 185 ? -16.945 9.525 9.524 1.00 97.75 185 ALA A CA 1
ATOM 1390 C C . ALA A 1 185 ? -15.636 10.294 9.282 1.00 97.75 185 ALA A C 1
ATOM 1392 O O . ALA A 1 185 ? -15.685 11.481 8.968 1.00 97.75 185 ALA A O 1
ATOM 1393 N N . GLY A 1 186 ? -14.482 9.647 9.478 1.00 97.19 186 GLY A N 1
ATOM 1394 C CA . GLY A 1 186 ? -13.170 10.294 9.425 1.00 97.19 186 GLY A CA 1
ATOM 1395 C C . GLY A 1 186 ? -12.511 10.294 8.046 1.00 97.19 186 GLY A C 1
ATOM 1396 O O . GLY A 1 186 ? -11.882 11.283 7.674 1.00 97.19 186 GLY A O 1
ATOM 1397 N N . ALA A 1 187 ? -12.644 9.204 7.288 1.00 96.81 187 ALA A N 1
ATOM 1398 C CA . ALA A 1 187 ? -12.010 9.063 5.981 1.00 96.81 187 ALA A CA 1
ATOM 1399 C C . ALA A 1 187 ? -12.830 9.731 4.865 1.00 96.81 187 ALA A C 1
ATOM 1401 O O . ALA A 1 187 ? -14.063 9.671 4.866 1.00 96.81 187 ALA A O 1
ATOM 1402 N N . ASP A 1 188 ? -12.137 10.309 3.877 1.00 97.12 188 ASP A N 1
ATOM 1403 C CA . ASP A 1 188 ? -12.763 10.921 2.701 1.00 97.12 188 ASP A CA 1
ATOM 1404 C C . ASP A 1 188 ? -13.617 9.882 1.939 1.00 97.12 188 ASP A C 1
ATOM 1406 O O . ASP A 1 188 ? -13.086 8.867 1.469 1.00 97.12 188 ASP A O 1
ATOM 1410 N N . PRO A 1 189 ? -14.938 10.104 1.784 1.00 95.88 189 PRO A N 1
ATOM 1411 C CA . PRO A 1 189 ? -15.803 9.213 1.018 1.00 95.88 189 PRO A CA 1
ATOM 1412 C C . PRO A 1 189 ? -15.365 9.015 -0.439 1.00 95.88 189 PRO A C 1
ATOM 1414 O O . PRO A 1 189 ? -15.656 7.965 -1.010 1.00 95.88 189 PRO A O 1
ATOM 1417 N N . GLY A 1 190 ? -14.660 9.985 -1.032 1.00 96.69 190 GLY A N 1
ATOM 1418 C CA . GLY A 1 190 ? -14.116 9.905 -2.390 1.00 96.69 190 GLY A CA 1
ATOM 1419 C C . GLY A 1 190 ? -12.989 8.881 -2.561 1.00 96.69 190 GLY A C 1
ATOM 1420 O O . GLY A 1 190 ? -12.679 8.513 -3.690 1.00 96.69 190 GLY A O 1
ATOM 1421 N N . LEU A 1 191 ? -12.409 8.382 -1.463 1.00 96.50 191 LEU A N 1
ATOM 1422 C CA . LEU A 1 191 ? -11.359 7.356 -1.465 1.00 96.50 191 LEU A CA 1
ATOM 1423 C C . LEU A 1 191 ? -11.903 5.926 -1.312 1.00 96.50 191 LEU A C 1
ATOM 1425 O O . LEU A 1 191 ? -11.128 4.974 -1.183 1.00 96.50 191 LEU A O 1
ATOM 1429 N N . ARG A 1 192 ? -13.229 5.752 -1.280 1.00 96.88 192 ARG A N 1
ATOM 1430 C CA . ARG A 1 192 ? -13.856 4.442 -1.081 1.00 96.88 192 ARG A CA 1
ATOM 1431 C C . ARG A 1 192 ? -13.906 3.637 -2.370 1.00 96.88 192 ARG A C 1
ATOM 1433 O O . ARG A 1 192 ? -14.310 4.143 -3.414 1.00 96.88 192 ARG A O 1
ATOM 1440 N N . TYR A 1 193 ? -13.587 2.354 -2.266 1.00 94.12 193 TYR A N 1
ATOM 1441 C CA . TYR A 1 193 ? -13.722 1.394 -3.355 1.00 94.12 193 TYR A CA 1
ATOM 1442 C C . TYR A 1 193 ? -14.255 0.059 -2.832 1.00 94.12 193 TYR A C 1
ATOM 1444 O O . TYR A 1 193 ? -14.025 -0.311 -1.683 1.00 94.12 193 TYR A O 1
ATOM 1452 N N . ALA A 1 194 ? -14.989 -0.667 -3.674 1.00 92.75 194 ALA A N 1
ATOM 1453 C CA . ALA A 1 194 ? -15.449 -2.006 -3.331 1.00 92.75 194 ALA A CA 1
ATOM 1454 C C . ALA A 1 194 ? -14.261 -2.978 -3.342 1.00 92.75 194 ALA A C 1
ATOM 1456 O O . ALA A 1 194 ? -13.543 -3.056 -4.343 1.00 92.75 194 ALA A O 1
ATOM 1457 N N . LEU A 1 195 ? -14.076 -3.735 -2.262 1.00 85.25 195 LEU A N 1
ATOM 1458 C CA . LEU A 1 195 ? -13.205 -4.906 -2.282 1.00 85.25 195 LEU A CA 1
ATOM 1459 C C . LEU A 1 195 ? -13.940 -5.970 -3.102 1.00 85.25 195 LEU A C 1
ATOM 1461 O O . LEU A 1 195 ? -15.010 -6.434 -2.721 1.00 85.25 195 LEU A O 1
ATOM 1465 N N . ARG A 1 196 ? -13.440 -6.287 -4.298 1.00 67.25 196 ARG A N 1
ATOM 1466 C CA . ARG A 1 196 ? -14.038 -7.346 -5.115 1.00 67.25 196 ARG A CA 1
ATOM 1467 C C . ARG A 1 196 ? -13.536 -8.697 -4.619 1.00 67.25 196 ARG A C 1
ATOM 1469 O O . ARG A 1 196 ? -12.342 -8.969 -4.697 1.00 67.25 196 ARG A O 1
ATOM 1476 N N . HIS A 1 197 ? -14.456 -9.551 -4.180 1.00 50.75 197 HIS A N 1
ATOM 1477 C CA . HIS A 1 197 ? -14.267 -10.997 -4.198 1.00 50.75 197 HIS A CA 1
ATOM 1478 C C . HIS A 1 197 ? -14.293 -11.467 -5.659 1.00 50.75 197 HIS A C 1
ATOM 1480 O O . HIS A 1 197 ? -15.332 -11.871 -6.171 1.00 50.75 197 HIS A O 1
ATOM 1486 N N . ASP A 1 198 ? -13.161 -11.382 -6.357 1.00 44.56 198 ASP A N 1
ATOM 1487 C CA . ASP A 1 198 ? -12.913 -12.394 -7.382 1.00 44.56 198 ASP A CA 1
ATOM 1488 C C . ASP A 1 198 ? -12.529 -13.670 -6.623 1.00 44.56 198 ASP A C 1
ATOM 1490 O O . ASP A 1 198 ? -11.688 -13.617 -5.720 1.00 44.56 198 ASP A O 1
ATOM 1494 N N . ASP A 1 199 ? -13.159 -14.797 -6.969 1.00 38.78 199 ASP A N 1
ATOM 1495 C CA . ASP A 1 199 ? -13.074 -16.135 -6.346 1.00 38.78 199 ASP A CA 1
ATOM 1496 C C . ASP A 1 199 ? -11.649 -16.765 -6.308 1.00 38.78 199 ASP A C 1
ATOM 1498 O O . ASP A 1 199 ? -11.490 -17.986 -6.289 1.00 38.78 199 ASP A O 1
ATOM 1502 N N . GLY A 1 200 ? -10.583 -15.960 -6.314 1.00 37.50 200 GLY A N 1
ATOM 1503 C CA . GLY A 1 200 ? -9.183 -16.382 -6.326 1.00 37.50 200 GLY A CA 1
ATOM 1504 C C . GLY A 1 200 ? -8.235 -15.607 -5.405 1.00 37.50 200 GLY A C 1
ATOM 1505 O O . GLY A 1 200 ? -7.069 -15.985 -5.335 1.00 37.50 200 GLY A O 1
ATOM 1506 N N . VAL A 1 201 ? -8.680 -14.568 -4.679 1.00 37.69 201 VAL A N 1
ATOM 1507 C CA . VAL A 1 201 ? -7.814 -13.832 -3.726 1.00 37.69 201 VAL A CA 1
ATOM 1508 C C . VAL A 1 201 ? -8.495 -13.671 -2.364 1.00 37.69 201 VAL A C 1
ATOM 1510 O O . VAL A 1 201 ? -8.673 -12.575 -1.847 1.00 37.69 201 VAL A O 1
ATOM 1513 N N . ALA A 1 202 ? -8.873 -14.796 -1.761 1.00 36.12 202 ALA A N 1
ATOM 1514 C CA . ALA A 1 202 ? -9.342 -14.861 -0.379 1.00 36.12 202 ALA A CA 1
ATOM 1515 C C . ALA A 1 202 ? -8.296 -15.521 0.534 1.00 36.12 202 ALA A C 1
ATOM 1517 O O . ALA A 1 202 ? -8.619 -16.427 1.290 1.00 36.12 202 ALA A O 1
ATOM 1518 N N . GLU A 1 203 ? -7.040 -15.071 0.476 1.00 39.38 203 GLU A N 1
ATOM 1519 C CA . GLU A 1 203 ? -6.051 -15.323 1.535 1.00 39.38 203 GLU A CA 1
ATOM 1520 C C . GLU A 1 20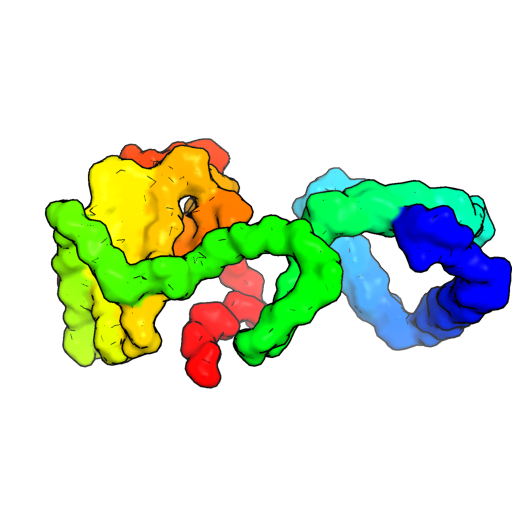3 ? -5.173 -14.083 1.777 1.00 39.38 203 GLU A C 1
ATOM 1522 O O . GLU A 1 203 ? -3.953 -14.129 1.737 1.00 39.38 203 GLU A O 1
ATOM 1527 N N . LEU A 1 204 ? -5.807 -12.961 2.123 1.00 42.03 204 LEU A N 1
ATOM 1528 C CA . LEU A 1 204 ? -5.223 -12.013 3.085 1.00 42.03 204 LEU A CA 1
ATOM 1529 C C . LEU A 1 204 ? -5.625 -12.445 4.506 1.00 42.03 204 LEU A C 1
ATOM 1531 O O . LEU A 1 204 ? -6.029 -11.652 5.350 1.00 42.03 204 LEU A O 1
ATOM 1535 N N . ARG A 1 205 ? -5.542 -13.753 4.782 1.00 39.12 205 ARG A N 1
ATOM 1536 C CA . ARG A 1 205 ? -5.364 -14.205 6.158 1.00 39.12 205 ARG A CA 1
ATOM 1537 C C . ARG A 1 205 ? -3.945 -13.811 6.503 1.00 39.12 205 ARG A C 1
ATOM 1539 O O . ARG A 1 205 ? -3.043 -14.176 5.760 1.00 39.12 205 ARG A O 1
ATOM 1546 N N . LEU A 1 206 ? -3.789 -13.047 7.578 1.00 39.16 206 LEU A N 1
ATOM 1547 C CA . LEU A 1 206 ? -2.514 -12.773 8.230 1.00 39.16 206 LEU A CA 1
ATOM 1548 C C . LEU A 1 206 ? -1.744 -14.101 8.328 1.00 39.16 206 LEU A C 1
ATOM 1550 O O . LEU A 1 206 ? -2.032 -14.932 9.190 1.00 39.16 206 LEU A O 1
ATOM 1554 N N . MET A 1 207 ? -0.876 -14.362 7.350 1.00 27.83 207 MET A N 1
ATOM 1555 C CA . MET A 1 207 ? 0.024 -15.500 7.365 1.00 27.83 207 MET A CA 1
ATOM 1556 C C . MET A 1 207 ? 1.106 -15.122 8.364 1.00 27.83 207 MET A C 1
ATOM 1558 O O . MET A 1 207 ? 1.920 -14.243 8.084 1.00 27.83 207 MET A O 1
ATOM 1562 N N . GLY A 1 208 ? 1.025 -15.734 9.546 1.00 34.81 208 GLY A N 1
ATOM 1563 C CA . GLY A 1 208 ? 2.169 -15.864 10.444 1.00 34.81 208 GLY A CA 1
ATOM 1564 C C . GLY A 1 208 ? 3.225 -16.809 9.888 1.00 34.81 208 GLY A C 1
ATOM 1565 O O . GLY A 1 208 ? 2.919 -17.559 8.929 1.00 34.81 208 GLY A O 1
#

Nearest PDB structures (foldseek):
  4r8g-assembly1_E  TM=5.720E-01  e=5.026E-02  Mus musculus
  2ys5-assembly1_A  TM=4.670E-01  e=2.934E-01  Homo sapiens
  2yt2-assembly1_A  TM=4.165E-01  e=1.833E-01  Homo sapiens
  2mfq-assembly1_A  TM=4.564E-01  e=5.603E-01  Homo sapiens
  4bxr-assembly2_B  TM=2.780E-01  e=1.354E+00  Danio rerio

pLDDT: mean 86.93, std 13.92, range [27.83, 98.38]

Mean predicted aligned error: 9.03 Å

Solvent-accessible surface area (backbone atoms only — not comparable to full-atom values): 12321 Å² total; per-residue (Å²): 83,56,91,74,22,56,54,72,67,56,53,52,51,52,52,51,51,52,53,54,50,69,68,36,79,77,42,54,62,58,51,51,52,52,54,50,52,33,51,75,70,74,42,87,77,75,51,74,70,53,50,50,54,56,59,72,66,61,46,46,63,56,54,11,51,54,43,43,57,50,54,78,75,57,83,84,88,71,66,89,93,66,77,70,96,59,92,69,81,80,73,80,51,50,69,76,37,65,67,80,62,88,88,49,51,72,36,52,59,37,91,68,87,35,86,65,62,79,75,35,38,44,30,43,46,101,60,32,42,31,34,29,40,66,91,37,35,33,33,68,35,39,45,92,42,48,70,33,31,35,37,47,92,73,32,37,38,41,29,21,72,85,76,42,66,44,79,43,53,33,71,27,26,51,70,17,64,56,55,45,52,48,49,69,71,61,44,65,76,89,39,56,43,75,55,77,85,55,101,82,72,89,70,85,60,87,78,126